Protein AF-0000000085030272 (afdb_homodimer)

Organism: Methanopyrus kandleri (strain AV19 / DSM 6324 / JCM 9639 / NBRC 100938) (NCBI:txid190192)

pLDDT: mean 96.3, std 3.75, range [67.38, 98.94]

InterPro domains:
  IPR009183 MTH_862/MJ1183 [PF09897] (4-148)
  IPR009183 MTH_862/MJ1183 [PIRSF004962] (2-151)

Nearest PDB structures (foldseek):
  2r47-assembly3_E  TM=9.197E-01  e=7.416E-16  Methanothermobacter thermautotrophicus str. Delta H
  2r47-assembly3_D  TM=9.163E-01  e=6.127E-16  Methanothermobacter thermautotrophicus str. Delta H
  6zj2-assembly3_N  TM=5.761E-01  e=1.122E+00  Salmonella enterica subsp. enterica serovar Typhimurium str. LT2
  6eo3-assembly1_B  TM=5.309E-01  e=1.542E+00  Salmonella enterica subsp. enterica serovar Typhimurium
  2h6r-assembly1_B  TM=3.131E-01  e=5.934E-01  Methanocaldococcus jannaschii DSM 2661

Secondary structure (DSSP, 8-state):
--EESHHHHHHHHHHHHHHHHTTEEEEEEEE-TTTTHHHHHHHHHTTTTSEEEEEEEETT-S-EEEEEEETTEEEEEEEEE--S--SEEEEEGGGGSTT----HHHHHHHHHHTT---EEEEEETTHHHHTTHHHHS-EEEEEEEEEEEEE-/--EESHHHHHHHHHHHHHHHHTTEEEEEEEE-TTTTHHHHHHHHHTTTTSEEEEEEEETT-S-EEEEEEETTEEEEEEEEE--S--SEEEEEGGGGSTT----HHHHHHHHHHTT---EEEEEETTHHHHTTHHHHS-EEEEEEEEEEEEE-

Sequence (304 aa):
MPEKGLKPFLTGFRETVLDLTDGEGVLVYSGCAGTCTPFAELLAFTLRGTDLEQYYSIDLRREYLRMELRDHGYTVTDEREELESADVVVLLGGLAMPISDATPDDAREFLEELGNPPLVGVCFMNMFERAGWTDELDFHTIIDGYLEVTVKMPEKGLKPFLTGFRETVLDLTDGEGVLVYSGCAGTCTPFAELLAFTLRGTDLEQYYSIDLRREYLRMELRDHGYTVTDEREELESADVVVLLGGLAMPISDATPDDAREFLEELGNPPLVGVCFMNMFERAGWTDELDFHTIIDGYLEVTVK

Solvent-accessible surface area (backbone atoms only — not comparable to full-atom values): 15473 Å² total; per-residue (Å²): 127,72,39,68,39,67,60,53,48,48,50,53,49,38,51,53,51,36,74,71,42,74,40,42,52,36,38,37,35,28,19,30,55,36,72,30,40,27,52,50,25,39,56,54,41,61,50,61,93,48,64,53,44,45,30,40,16,57,70,65,42,96,50,30,20,38,45,43,82,51,90,50,22,39,38,78,45,90,49,71,48,88,74,71,55,37,58,32,37,35,42,33,35,51,34,54,35,84,90,33,89,57,46,63,67,56,50,51,53,47,35,51,58,25,65,57,39,56,29,32,37,40,30,52,69,52,31,44,58,76,59,47,37,60,81,73,43,79,61,71,34,36,40,29,32,39,41,36,24,44,80,80,128,73,38,69,40,67,62,53,49,49,50,52,50,39,52,53,51,37,73,72,41,75,41,43,53,34,37,39,35,27,19,30,54,34,73,31,40,26,52,50,24,39,55,52,41,60,49,62,93,46,65,53,44,45,29,40,17,56,69,65,42,96,49,31,19,39,46,45,82,51,89,51,22,38,39,78,45,90,50,74,48,88,73,71,56,38,58,31,37,34,41,33,34,51,35,54,36,87,89,34,89,58,45,62,65,58,49,51,52,46,35,54,60,26,64,58,40,57,29,33,36,41,30,51,68,52,31,44,60,77,59,46,39,59,81,72,43,80,62,70,33,36,42,29,32,39,41,36,22,42,80,81

Foldseek 3Di:
DDDDDCVCLQVVLQVVVCVQAVQEWEEEEEAAPDPCQVVLQVNVQSSPPGHYWYWYDHLLDQWTFGWDQDPVTIHGDPDTDGAQATQEYEYELNCLDPVHPHDLVSVVVSCVSRPNHAYEYEYEPCRCVVSPSVVRDPHPYYRYHYDDDDDD/DDDDDCVCLQVVLQVVVCVQAVQEWEEEEEAAPDPCQVVLQVNVQSSPPGHYWYWYDHLLDQWTFGWDQDPVTIHGDPDTDGAQATQEYEYELNCLDPVHPHDLVSVVVSCVSRPNHAYEYEYEPCRCVVSPSVVRDPHPYYRYHYDDDDDD

Radius of gyration: 18.79 Å; Cα contacts (8 Å, |Δi|>4): 702; chains: 2; bounding box: 35×52×45 Å

Structure (mmCIF, N/CA/C/O backbone):
data_AF-0000000085030272-model_v1
#
loop_
_entity.id
_entity.type
_entity.pdbx_description
1 polymer 'Uncharacterized protein conserved in archaea'
#
loop_
_atom_site.group_PDB
_atom_site.id
_atom_site.type_symbol
_atom_site.label_atom_id
_atom_site.label_alt_id
_atom_site.label_comp_id
_atom_site.label_asym_id
_atom_site.label_entity_id
_atom_site.label_seq_id
_atom_site.pdbx_PDB_ins_code
_atom_site.Cartn_x
_atom_site.Cartn_y
_atom_site.Cartn_z
_atom_site.occupancy
_atom_site.B_iso_or_equiv
_atom_site.auth_seq_id
_atom_site.auth_comp_id
_atom_site.auth_asym_id
_atom_site.auth_atom_id
_atom_site.pdbx_PDB_model_num
ATOM 1 N N . MET A 1 1 ? -12.711 -2.891 -21.109 1 67.38 1 MET A N 1
ATOM 2 C CA . MET A 1 1 ? -12.391 -1.467 -21.062 1 67.38 1 MET A CA 1
ATOM 3 C C . MET A 1 1 ? -11.734 -1.103 -19.734 1 67.38 1 MET A C 1
ATOM 5 O O . MET A 1 1 ? -12.039 -1.703 -18.703 1 67.38 1 MET A O 1
ATOM 9 N N . PRO A 1 2 ? -10.688 -0.308 -19.797 1 79.88 2 PRO A N 1
ATOM 10 C CA . PRO A 1 2 ? -10.062 0.077 -18.516 1 79.88 2 PRO A CA 1
ATOM 11 C C . PRO A 1 2 ? -11.031 0.801 -17.594 1 79.88 2 PRO A C 1
ATOM 13 O O . PRO A 1 2 ? -11.875 1.574 -18.047 1 79.88 2 PRO A O 1
ATOM 16 N N . GLU A 1 3 ? -11.039 0.342 -16.375 1 89.94 3 GLU A N 1
ATOM 17 C CA . GLU A 1 3 ? -11.789 1.035 -15.328 1 89.94 3 GLU A CA 1
ATOM 18 C C . GLU A 1 3 ? -10.891 2.01 -14.562 1 89.94 3 GLU A C 1
ATOM 20 O O . GLU A 1 3 ? -9.664 1.952 -14.672 1 89.94 3 GLU A O 1
ATOM 25 N N . LYS A 1 4 ? -11.633 2.855 -13.883 1 93.88 4 LYS A N 1
ATOM 26 C CA . LYS A 1 4 ? -10.844 3.918 -13.258 1 93.88 4 LYS A CA 1
ATOM 27 C C . LYS A 1 4 ? -10.906 3.822 -11.734 1 93.88 4 LYS A C 1
ATOM 29 O O . LYS A 1 4 ? -11.961 3.525 -11.172 1 93.88 4 LYS A O 1
ATOM 34 N N . GLY A 1 5 ? -9.68 4.102 -11.141 1 93.81 5 GLY A N 1
ATOM 35 C CA . GLY A 1 5 ? -9.641 4.215 -9.695 1 93.81 5 GLY A CA 1
ATOM 36 C C . GLY A 1 5 ? -9.164 2.945 -9.008 1 93.81 5 GLY A C 1
ATOM 37 O O . GLY A 1 5 ? -8.914 1.936 -9.672 1 93.81 5 GLY A O 1
ATOM 38 N N . LEU A 1 6 ? -9.031 3.023 -7.723 1 93.56 6 LEU A N 1
ATOM 39 C CA . LEU A 1 6 ? -8.492 1.932 -6.918 1 93.56 6 LEU A CA 1
ATOM 40 C C . LEU A 1 6 ? -9.516 0.809 -6.77 1 93.56 6 LEU A C 1
ATOM 42 O O . LEU A 1 6 ? -9.148 -0.362 -6.66 1 93.56 6 LEU A O 1
ATOM 46 N N . LYS A 1 7 ? -10.812 1.133 -6.824 1 92.94 7 LYS A N 1
ATOM 47 C CA . LYS A 1 7 ? -11.867 0.163 -6.551 1 92.94 7 LYS A CA 1
ATOM 48 C C . LYS A 1 7 ? -11.844 -0.981 -7.559 1 92.94 7 LYS A C 1
ATOM 50 O O . LYS A 1 7 ? -11.828 -2.154 -7.176 1 92.94 7 LYS A O 1
ATOM 55 N N . PRO A 1 8 ? -11.797 -0.67 -8.836 1 94.88 8 PRO A N 1
ATOM 56 C CA . PRO A 1 8 ? -11.742 -1.78 -9.789 1 94.88 8 PRO A CA 1
ATOM 57 C C . PRO A 1 8 ? -10.477 -2.627 -9.633 1 94.88 8 PRO A C 1
ATOM 59 O O . PRO A 1 8 ? -10.5 -3.83 -9.906 1 94.88 8 PRO A O 1
ATOM 62 N N . PHE A 1 9 ? -9.398 -1.977 -9.211 1 94.69 9 PHE A N 1
ATOM 63 C CA . PHE A 1 9 ? -8.156 -2.689 -8.938 1 94.69 9 PHE A CA 1
ATOM 64 C C . PHE A 1 9 ? -8.367 -3.736 -7.852 1 94.69 9 PHE A C 1
ATOM 66 O O . PHE A 1 9 ? -8.047 -4.91 -8.039 1 94.69 9 PHE A O 1
ATOM 73 N N . LEU A 1 10 ? -8.984 -3.404 -6.789 1 97 10 LEU A N 1
ATOM 74 C CA . LEU A 1 10 ? -9.188 -4.25 -5.617 1 97 10 LEU A CA 1
ATOM 75 C C . LEU A 1 10 ? -10.273 -5.289 -5.883 1 97 10 LEU A C 1
ATOM 77 O O . LEU A 1 10 ? -10.117 -6.461 -5.535 1 97 10 LEU A O 1
ATOM 81 N N . THR A 1 11 ? -11.352 -4.836 -6.559 1 96.56 11 THR A N 1
ATOM 82 C CA . THR A 1 11 ? -12.453 -5.746 -6.852 1 96.56 11 THR A CA 1
ATOM 83 C C . THR A 1 11 ? -12.016 -6.809 -7.859 1 96.56 11 THR A C 1
ATOM 85 O O . THR A 1 11 ? -12.398 -7.977 -7.734 1 96.56 11 THR A O 1
ATOM 88 N N . GLY A 1 12 ? -11.266 -6.355 -8.844 1 96.81 12 GLY A N 1
ATOM 89 C CA . GLY A 1 12 ? -10.742 -7.32 -9.805 1 96.81 12 GLY A CA 1
ATOM 90 C C . GLY A 1 12 ? -9.898 -8.398 -9.164 1 96.81 12 GLY A C 1
ATOM 91 O O . GLY A 1 12 ? -10.039 -9.586 -9.484 1 96.81 12 GLY A O 1
ATOM 92 N N . PHE A 1 13 ? -9.086 -8.039 -8.195 1 98.44 13 PHE A N 1
ATOM 93 C CA . PHE A 1 13 ? -8.242 -9 -7.488 1 98.44 13 PHE A CA 1
ATOM 94 C C . PHE A 1 13 ? -9.094 -9.961 -6.664 1 98.44 13 PHE A C 1
ATOM 96 O O . PHE A 1 13 ? -8.922 -11.18 -6.746 1 98.44 13 PHE A O 1
ATOM 103 N N . ARG A 1 14 ? -9.977 -9.383 -5.91 1 98.38 14 ARG A N 1
ATOM 104 C CA . ARG A 1 14 ? -10.82 -10.203 -5.039 1 98.38 14 ARG A CA 1
ATOM 105 C C . ARG A 1 14 ? -11.602 -11.227 -5.844 1 98.38 14 ARG A C 1
ATOM 107 O O . ARG A 1 14 ? -11.633 -12.406 -5.488 1 98.38 14 ARG A O 1
ATOM 114 N N . GLU A 1 15 ? -12.211 -10.805 -6.93 1 97.88 15 GLU A N 1
ATOM 115 C CA . GLU A 1 15 ? -13 -11.695 -7.77 1 97.88 15 GLU A CA 1
ATOM 116 C C . GLU A 1 15 ? -12.141 -12.805 -8.359 1 97.88 15 GLU A C 1
ATOM 118 O O . GLU A 1 15 ? -12.555 -13.969 -8.383 1 97.88 15 GLU A O 1
ATOM 123 N N . THR A 1 16 ? -10.977 -12.438 -8.789 1 98.38 16 THR A N 1
ATOM 124 C CA . THR A 1 16 ? -10.055 -13.414 -9.359 1 98.38 16 THR A CA 1
ATOM 125 C C . THR A 1 16 ? -9.719 -14.5 -8.344 1 98.38 16 THR A C 1
ATOM 127 O O . THR A 1 16 ? -9.805 -15.695 -8.648 1 98.38 16 THR A O 1
ATOM 130 N N . VAL A 1 17 ? -9.359 -14.117 -7.109 1 98.62 17 VAL A N 1
ATOM 131 C CA . VAL A 1 17 ? -8.93 -15.062 -6.082 1 98.62 17 VAL A CA 1
ATOM 132 C C . VAL A 1 17 ? -10.117 -15.922 -5.648 1 98.62 17 VAL A C 1
ATOM 134 O O . VAL A 1 17 ? -9.977 -17.141 -5.461 1 98.62 17 VAL A O 1
ATOM 137 N N . LEU A 1 18 ? -11.281 -15.32 -5.535 1 98.5 18 LEU A N 1
ATOM 138 C CA . LEU A 1 18 ? -12.461 -16.062 -5.109 1 98.5 18 LEU A CA 1
ATOM 139 C C . LEU A 1 18 ? -12.867 -17.078 -6.172 1 98.5 18 LEU A C 1
ATOM 141 O O . LEU A 1 18 ? -13.336 -18.172 -5.848 1 98.5 18 LEU A O 1
ATOM 145 N N . ASP A 1 19 ? -12.711 -16.703 -7.426 1 98.12 19 ASP A N 1
ATOM 146 C CA . ASP A 1 19 ? -13 -17.625 -8.516 1 98.12 19 ASP A CA 1
ATOM 147 C C . ASP A 1 19 ? -12.062 -18.828 -8.469 1 98.12 19 ASP A C 1
ATOM 149 O O . ASP A 1 19 ? -12.461 -19.953 -8.828 1 98.12 19 ASP A O 1
ATOM 153 N N . LEU A 1 20 ? -10.867 -18.578 -7.973 1 98.38 20 LEU A N 1
ATOM 154 C CA . LEU A 1 20 ? -9.844 -19.609 -7.992 1 98.38 20 LEU A CA 1
ATOM 155 C C . LEU A 1 20 ? -9.938 -20.5 -6.75 1 98.38 20 LEU A C 1
ATOM 157 O O . LEU A 1 20 ? -9.508 -21.656 -6.77 1 98.38 20 LEU A O 1
ATOM 161 N N . THR A 1 21 ? -10.539 -19.984 -5.594 1 98.19 21 THR A N 1
ATOM 162 C CA . THR A 1 21 ? -10.344 -20.703 -4.332 1 98.19 21 THR A CA 1
ATOM 163 C C . THR A 1 21 ? -11.688 -20.938 -3.637 1 98.19 21 THR A C 1
ATOM 165 O O . THR A 1 21 ? -11.766 -21.703 -2.674 1 98.19 21 THR A O 1
ATOM 168 N N . ASP A 1 22 ? -12.758 -20.281 -4.07 1 97.12 22 ASP A N 1
ATOM 169 C CA . ASP A 1 22 ? -14.047 -20.281 -3.398 1 97.12 22 ASP A CA 1
ATOM 170 C C . ASP A 1 22 ? -13.922 -19.766 -1.966 1 97.12 22 ASP A C 1
ATOM 172 O O . ASP A 1 22 ? -14.617 -20.25 -1.065 1 97.12 22 ASP A O 1
ATOM 176 N N . GLY A 1 23 ? -12.898 -18.969 -1.675 1 97.62 23 GLY A N 1
ATOM 177 C CA . GLY A 1 23 ? -12.766 -18.266 -0.41 1 97.62 23 GLY A CA 1
ATOM 178 C C . GLY A 1 23 ? -12.062 -19.078 0.659 1 97.62 23 GLY A C 1
ATOM 179 O O . GLY A 1 23 ? -12.117 -18.734 1.842 1 97.62 23 GLY A O 1
ATOM 180 N N . GLU A 1 24 ? -11.453 -20.172 0.263 1 98.25 24 GLU A N 1
ATOM 181 C CA . GLU A 1 24 ? -10.688 -21 1.197 1 98.25 24 GLU A CA 1
ATOM 182 C C . GLU A 1 24 ? -9.352 -21.438 0.596 1 98.25 24 GLU A C 1
ATOM 184 O O . GLU A 1 24 ? -9.172 -21.391 -0.623 1 98.25 24 GLU A O 1
ATOM 189 N N . GLY A 1 25 ? -8.422 -21.828 1.504 1 98.19 25 GLY A N 1
ATOM 190 C CA . GLY A 1 25 ? -7.133 -22.312 1.042 1 98.19 25 GLY A CA 1
ATOM 191 C C . GLY A 1 25 ? -5.984 -21.391 1.402 1 98.19 25 GLY A C 1
ATOM 192 O O . GLY A 1 25 ? -6.086 -20.609 2.346 1 98.19 25 GLY A O 1
ATOM 193 N N . VAL A 1 26 ? -4.789 -21.578 0.711 1 98.62 26 VAL A N 1
ATOM 194 C CA . VAL A 1 26 ? -3.543 -20.891 1.023 1 98.62 26 VAL A CA 1
ATOM 195 C C . VAL A 1 26 ? -3.156 -19.969 -0.134 1 98.62 26 VAL A C 1
ATOM 197 O O . VAL A 1 26 ? -3.018 -20.422 -1.272 1 98.62 26 VAL A O 1
ATOM 200 N N . LEU A 1 27 ? -3.061 -18.734 0.204 1 98.81 27 LEU A N 1
ATOM 201 C CA . LEU A 1 27 ? -2.602 -17.719 -0.746 1 98.81 27 LEU A CA 1
ATOM 202 C C . LEU A 1 27 ? -1.212 -17.219 -0.371 1 98.81 27 LEU A C 1
ATOM 204 O O . LEU A 1 27 ? -0.968 -16.859 0.785 1 98.81 27 LEU A O 1
ATOM 208 N N . VAL A 1 28 ? -0.286 -17.219 -1.354 1 98.88 28 VAL A N 1
ATOM 209 C CA . VAL A 1 28 ? 1.06 -16.703 -1.12 1 98.88 28 VAL A CA 1
ATOM 210 C C . VAL A 1 28 ? 1.339 -15.539 -2.066 1 98.88 28 VAL A C 1
ATOM 212 O O . VAL A 1 28 ? 1.23 -15.68 -3.287 1 98.88 28 VAL A O 1
ATOM 215 N N . TYR A 1 29 ? 1.621 -14.43 -1.498 1 98.88 29 TYR A N 1
ATOM 216 C CA . TYR A 1 29 ? 2.143 -13.289 -2.244 1 98.88 29 TYR A CA 1
ATOM 217 C C . TYR A 1 29 ? 3.666 -13.305 -2.266 1 98.88 29 TYR A C 1
ATOM 219 O O . TYR A 1 29 ? 4.305 -13.625 -1.264 1 98.88 29 TYR A O 1
ATOM 227 N N . SER A 1 30 ? 4.211 -12.898 -3.371 1 98.56 30 SER A N 1
ATOM 228 C CA . SER A 1 30 ? 5.648 -12.641 -3.359 1 98.56 30 SER A CA 1
ATOM 229 C C . SER A 1 30 ? 5.98 -11.336 -4.07 1 98.56 30 SER A C 1
ATOM 231 O O . SER A 1 30 ? 5.41 -11.031 -5.121 1 98.56 30 SER A O 1
ATOM 233 N N . GLY A 1 31 ? 6.77 -10.57 -3.529 1 97.81 31 GLY A N 1
ATOM 234 C CA . GLY A 1 31 ? 7.254 -9.289 -4.016 1 97.81 31 GLY A CA 1
ATOM 235 C C . GLY A 1 31 ? 8.516 -8.82 -3.312 1 97.81 31 GLY A C 1
ATOM 236 O O . GLY A 1 31 ? 9.062 -9.531 -2.469 1 97.81 31 GLY A O 1
ATOM 237 N N . CYS A 1 32 ? 8.984 -7.707 -3.711 1 95.69 32 CYS A N 1
ATOM 238 C CA . CYS A 1 32 ? 10.18 -7.148 -3.094 1 95.69 32 CYS A CA 1
ATOM 239 C C . CYS A 1 32 ? 9.859 -6.512 -1.748 1 95.69 32 CYS A C 1
ATOM 241 O O . CYS A 1 32 ? 8.734 -6.051 -1.528 1 95.69 32 CYS A O 1
ATOM 243 N N . ALA A 1 33 ? 10.844 -6.484 -0.896 1 93.12 33 ALA A N 1
ATOM 244 C CA . ALA A 1 33 ? 10.688 -5.75 0.357 1 93.12 33 ALA A CA 1
ATOM 245 C C . ALA A 1 33 ? 10.516 -4.254 0.098 1 93.12 33 ALA A C 1
ATOM 247 O O . ALA A 1 33 ? 11.039 -3.725 -0.884 1 93.12 33 ALA A O 1
ATOM 248 N N . GLY A 1 34 ? 9.82 -3.59 0.956 1 93.25 34 GLY A N 1
ATOM 249 C CA . GLY A 1 34 ? 9.688 -2.143 0.88 1 93.25 34 GLY A CA 1
ATOM 250 C C . GLY A 1 34 ? 8.477 -1.693 0.094 1 93.25 34 GLY A C 1
ATOM 251 O O . GLY A 1 34 ? 7.418 -1.427 0.673 1 93.25 34 GLY A O 1
ATOM 252 N N . THR A 1 35 ? 8.539 -1.823 -1.254 1 94.5 35 THR A N 1
ATOM 253 C CA . THR A 1 35 ? 7.508 -1.181 -2.062 1 94.5 35 THR A CA 1
ATOM 254 C C . THR A 1 35 ? 6.402 -2.172 -2.418 1 94.5 35 THR A C 1
ATOM 256 O O . THR A 1 35 ? 5.266 -1.775 -2.672 1 94.5 35 THR A O 1
ATOM 259 N N . CYS A 1 36 ? 6.691 -3.426 -2.344 1 97.69 36 CYS A N 1
ATOM 260 C CA . CYS A 1 36 ? 5.668 -4.406 -2.695 1 97.69 36 CYS A CA 1
ATOM 261 C C . CYS A 1 36 ? 4.883 -4.84 -1.465 1 97.69 36 CYS A C 1
ATOM 263 O O . CYS A 1 36 ? 3.721 -5.238 -1.572 1 97.69 36 CYS A O 1
ATOM 265 N N . THR A 1 37 ? 5.453 -4.777 -0.279 1 97.75 37 THR A N 1
ATOM 266 C CA . THR A 1 37 ? 4.816 -5.262 0.939 1 97.75 37 THR A CA 1
ATOM 267 C C . THR A 1 37 ? 3.482 -4.559 1.17 1 97.75 37 THR A C 1
ATOM 269 O O . THR A 1 37 ? 2.465 -5.211 1.409 1 97.75 37 THR A O 1
ATOM 272 N N . PRO A 1 38 ? 3.479 -3.252 1.032 1 97.94 3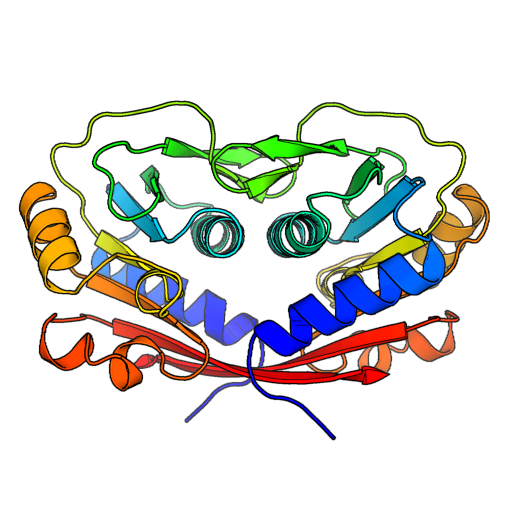8 PRO A N 1
ATOM 273 C CA . PRO A 1 38 ? 2.199 -2.564 1.223 1 97.94 38 PRO A CA 1
ATOM 274 C C . PRO A 1 38 ? 1.127 -3.027 0.24 1 97.94 38 PRO A C 1
ATOM 276 O O . PRO A 1 38 ? -0.051 -3.109 0.598 1 97.94 38 PRO A O 1
ATOM 279 N N . PHE A 1 39 ? 1.506 -3.344 -0.927 1 98.38 39 PHE A N 1
ATOM 280 C CA . PHE A 1 39 ? 0.518 -3.785 -1.905 1 98.38 39 PHE A CA 1
ATOM 281 C C . PHE A 1 39 ? 0.008 -5.18 -1.568 1 98.38 39 PHE A C 1
ATOM 283 O O . PHE A 1 39 ? -1.166 -5.488 -1.786 1 98.38 39 PHE A O 1
ATOM 290 N N . ALA A 1 40 ? 0.908 -6.016 -1.086 1 98.56 40 ALA A N 1
ATOM 291 C CA . ALA A 1 40 ? 0.444 -7.316 -0.612 1 98.56 40 ALA A CA 1
ATOM 292 C C . ALA A 1 40 ? -0.594 -7.16 0.495 1 98.56 40 ALA A C 1
ATOM 294 O O . ALA A 1 40 ? -1.627 -7.832 0.488 1 98.56 40 ALA A O 1
ATOM 295 N N . GLU A 1 41 ? -0.333 -6.277 1.394 1 98.44 41 GLU A N 1
ATOM 296 C CA . GLU A 1 41 ? -1.245 -6.039 2.508 1 98.44 41 GLU A CA 1
ATOM 297 C C . GLU A 1 41 ? -2.576 -5.473 2.021 1 98.44 41 GLU A C 1
ATOM 299 O O . GLU A 1 41 ? -3.637 -5.848 2.523 1 98.44 41 GLU A O 1
ATOM 304 N N . LEU A 1 42 ? -2.492 -4.562 1.095 1 98.25 42 LEU A N 1
ATOM 305 C CA . LEU A 1 42 ? -3.697 -3.984 0.51 1 98.25 42 LEU A CA 1
ATOM 306 C C . LEU A 1 42 ? -4.562 -5.062 -0.13 1 98.25 42 LEU A C 1
ATOM 308 O O . LEU A 1 42 ? -5.773 -5.113 0.102 1 98.25 42 LEU A O 1
ATOM 312 N N . LEU A 1 43 ? -3.938 -5.906 -0.908 1 98.62 43 LEU A N 1
ATOM 313 C CA . LEU A 1 43 ? -4.648 -6.984 -1.586 1 98.62 43 LEU A CA 1
ATOM 314 C C . LEU A 1 43 ? -5.211 -7.984 -0.579 1 98.62 43 LEU A C 1
ATOM 316 O O . LEU A 1 43 ? -6.352 -8.438 -0.714 1 98.62 43 LEU A O 1
ATOM 320 N N . ALA A 1 44 ? -4.418 -8.312 0.416 1 98.5 44 ALA A N 1
ATOM 321 C CA . ALA A 1 44 ? -4.875 -9.227 1.458 1 98.5 44 ALA A CA 1
ATOM 322 C C . ALA A 1 44 ? -6.141 -8.703 2.133 1 98.5 44 ALA A C 1
ATOM 324 O O . ALA A 1 44 ? -7.055 -9.469 2.432 1 98.5 44 ALA A O 1
ATOM 325 N N . PHE A 1 45 ? -6.164 -7.461 2.34 1 97.94 45 PHE A N 1
ATOM 326 C CA . PHE A 1 45 ? -7.293 -6.84 3.025 1 97.94 45 PHE A CA 1
ATOM 327 C C . PHE A 1 45 ? -8.578 -7.039 2.236 1 97.94 45 PHE A C 1
ATOM 329 O O . PHE A 1 45 ? -9.656 -7.168 2.82 1 97.94 45 PHE A O 1
ATOM 336 N N . THR A 1 46 ? -8.516 -7.016 0.932 1 97.5 46 THR A N 1
ATOM 337 C CA . THR A 1 46 ? -9.703 -7.168 0.105 1 97.5 46 THR A CA 1
ATOM 338 C C . THR A 1 46 ? -10.352 -8.531 0.33 1 97.5 46 THR A C 1
ATOM 340 O O . THR A 1 46 ? -11.508 -8.75 -0.036 1 97.5 46 THR A O 1
ATOM 343 N N . LEU A 1 47 ? -9.602 -9.469 0.904 1 98.12 47 LEU A N 1
ATOM 344 C CA . LEU A 1 47 ? -10.078 -10.836 1.059 1 98.12 47 LEU A CA 1
ATOM 345 C C . LEU A 1 47 ? -10.539 -11.094 2.488 1 98.12 47 LEU A C 1
ATOM 347 O O . LEU A 1 47 ? -10.797 -12.242 2.865 1 98.12 47 LEU A O 1
ATOM 351 N N . ARG A 1 48 ? -10.578 -10.016 3.217 1 96 48 ARG A N 1
ATOM 352 C CA . ARG A 1 48 ? -11.117 -10.164 4.562 1 96 48 ARG A CA 1
ATOM 353 C C . ARG A 1 48 ? -12.516 -10.773 4.52 1 96 48 ARG A C 1
ATOM 355 O O . ARG A 1 48 ? -13.273 -10.539 3.576 1 96 48 ARG A O 1
ATOM 362 N N . GLY A 1 49 ? -12.836 -11.531 5.547 1 95.31 49 GLY A N 1
ATOM 363 C CA . GLY A 1 49 ? -14.141 -12.172 5.586 1 95.31 49 GLY A CA 1
ATOM 364 C C . GLY A 1 49 ? -14.148 -13.547 4.941 1 95.31 49 GLY A C 1
ATOM 365 O O . GLY A 1 49 ? -15.172 -14.227 4.938 1 95.31 49 GLY A O 1
ATOM 366 N N . THR A 1 50 ? -13.07 -13.961 4.32 1 97.81 50 THR A N 1
ATOM 367 C CA . THR A 1 50 ? -12.922 -15.32 3.799 1 97.81 50 THR A CA 1
ATOM 368 C C . THR A 1 50 ? -12.102 -16.172 4.754 1 97.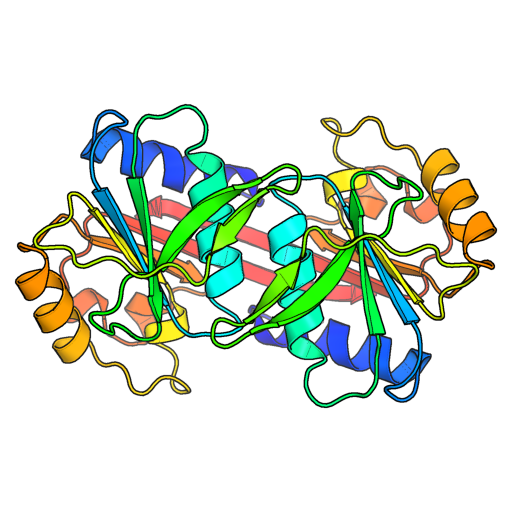81 50 THR A C 1
ATOM 370 O O . THR A 1 50 ? -11.586 -15.68 5.762 1 97.81 50 THR A O 1
ATOM 373 N N . ASP A 1 51 ? -11.945 -17.469 4.418 1 97.81 51 ASP A N 1
ATOM 374 C CA . ASP A 1 51 ? -11.18 -18.391 5.246 1 97.81 51 ASP A CA 1
ATOM 375 C C . ASP A 1 51 ? -9.789 -18.625 4.66 1 97.81 51 ASP A C 1
ATOM 377 O O . ASP A 1 51 ? -9.141 -19.625 4.973 1 97.81 51 ASP A O 1
ATOM 381 N N . LEU A 1 52 ? -9.367 -17.734 3.836 1 98.19 52 LEU A N 1
ATOM 382 C CA . LEU A 1 52 ? -8.062 -17.891 3.203 1 98.19 52 LEU A CA 1
ATOM 383 C C . LEU A 1 52 ? -6.938 -17.609 4.203 1 98.19 52 LEU A C 1
ATOM 385 O O . LEU A 1 52 ? -7 -16.641 4.961 1 98.19 52 LEU A O 1
ATOM 389 N N . GLU A 1 53 ? -5.988 -18.484 4.227 1 98.19 53 GLU A N 1
ATOM 390 C CA . GLU A 1 53 ? -4.715 -18.188 4.875 1 98.19 53 GLU A CA 1
ATOM 391 C C . GLU A 1 53 ? -3.773 -17.453 3.932 1 98.19 53 GLU A C 1
ATOM 393 O O . GLU A 1 53 ? -3.545 -17.891 2.801 1 98.19 53 GLU A O 1
ATOM 398 N N . GLN A 1 54 ? -3.199 -16.375 4.422 1 98.5 54 GLN A N 1
ATOM 399 C CA . GLN A 1 54 ? -2.42 -15.523 3.529 1 98.5 54 GLN A CA 1
ATOM 400 C C . GLN A 1 54 ? -1.001 -15.336 4.055 1 98.5 54 GLN A C 1
ATOM 402 O O . GLN A 1 54 ? -0.798 -15.125 5.25 1 98.5 54 GLN A O 1
ATOM 407 N N . TYR A 1 55 ? -0.045 -15.445 3.121 1 98.69 55 TYR A N 1
ATOM 408 C CA . TYR A 1 55 ? 1.37 -15.359 3.461 1 98.69 55 TYR A CA 1
ATOM 409 C C . TYR A 1 55 ? 2.115 -14.469 2.475 1 98.69 55 TYR A C 1
ATOM 411 O O . TYR A 1 55 ? 1.682 -14.297 1.332 1 98.69 55 TYR A O 1
ATOM 419 N N . TYR A 1 56 ? 3.193 -13.906 2.938 1 98.56 56 TYR A N 1
ATOM 420 C CA . TYR A 1 56 ? 4.055 -13.086 2.094 1 98.56 56 TYR A CA 1
ATOM 421 C C . TYR A 1 56 ? 5.465 -13.648 2.033 1 98.56 56 TYR A C 1
ATOM 423 O O . TYR A 1 56 ? 6.023 -14.062 3.057 1 98.56 56 TYR A O 1
ATOM 431 N N . SER A 1 57 ? 6 -13.758 0.853 1 97.94 57 SER A N 1
ATOM 432 C CA . SER A 1 57 ? 7.387 -14.133 0.603 1 97.94 57 SER A CA 1
ATOM 433 C C . SER A 1 57 ? 8.172 -12.984 -0.016 1 97.94 57 SER A C 1
ATOM 435 O O . SER A 1 57 ? 7.746 -12.406 -1.021 1 97.94 57 SER A O 1
ATOM 437 N N . ILE A 1 58 ? 9.375 -12.664 0.613 1 96.5 58 ILE A N 1
ATOM 438 C CA . ILE A 1 58 ? 10.211 -11.594 0.085 1 96.5 58 ILE A CA 1
ATOM 439 C C . ILE A 1 58 ? 11.133 -12.141 -1.002 1 96.5 58 ILE A C 1
ATOM 441 O O . ILE A 1 58 ? 11.906 -13.07 -0.759 1 96.5 58 ILE A O 1
ATOM 445 N N . ASP A 1 59 ? 11.008 -11.656 -2.232 1 95.88 59 ASP A N 1
ATOM 446 C CA . ASP A 1 59 ? 11.922 -11.938 -3.334 1 95.88 59 ASP A CA 1
ATOM 447 C C . ASP A 1 59 ? 11.922 -13.422 -3.68 1 95.88 59 ASP A C 1
ATOM 449 O O . ASP A 1 59 ? 12.984 -14.023 -3.867 1 95.88 59 ASP A O 1
ATOM 453 N N . LEU A 1 60 ? 10.836 -14.055 -3.555 1 97.06 60 LEU A N 1
ATOM 454 C CA . LEU A 1 60 ? 10.633 -15.445 -3.943 1 97.06 60 LEU A CA 1
ATOM 455 C C . LEU A 1 60 ? 11.383 -16.391 -3.012 1 97.06 60 LEU A C 1
ATOM 457 O O . LEU A 1 60 ? 11.719 -17.516 -3.393 1 97.06 60 LEU A O 1
ATOM 461 N N . ARG A 1 61 ? 11.703 -15.922 -1.809 1 94.44 61 ARG A N 1
ATOM 462 C CA . ARG A 1 61 ? 12.328 -16.797 -0.819 1 94.44 61 ARG A CA 1
ATOM 463 C C . ARG A 1 61 ? 11.328 -17.812 -0.279 1 94.44 61 ARG A C 1
ATOM 465 O O . ARG A 1 61 ? 10.133 -17.547 -0.205 1 94.44 61 ARG A O 1
ATOM 472 N N . ARG A 1 62 ? 11.852 -18.891 0.114 1 93.44 62 ARG A N 1
ATOM 473 C CA . ARG A 1 62 ? 11.031 -19.969 0.644 1 93.44 62 ARG A CA 1
ATOM 474 C C . ARG A 1 62 ? 10.773 -19.781 2.135 1 93.44 62 ARG A C 1
ATOM 476 O O . ARG A 1 62 ? 10.938 -20.719 2.922 1 93.44 62 ARG A O 1
ATOM 483 N N . GLU A 1 63 ? 10.695 -18.656 2.562 1 94.75 63 GLU A N 1
ATOM 484 C CA . GLU A 1 63 ? 10.266 -18.203 3.877 1 94.75 63 GLU A CA 1
ATOM 485 C C . GLU A 1 63 ? 8.969 -17.406 3.783 1 94.75 63 GLU A C 1
ATOM 487 O O . GLU A 1 63 ? 8.906 -16.391 3.094 1 94.75 63 GLU A O 1
ATOM 492 N N . TYR A 1 64 ? 7.969 -17.969 4.461 1 97.88 64 TYR A N 1
ATOM 493 C CA . TYR A 1 64 ? 6.629 -17.422 4.301 1 97.88 64 TYR A CA 1
ATOM 494 C C . TYR A 1 64 ? 6.176 -16.719 5.578 1 97.88 6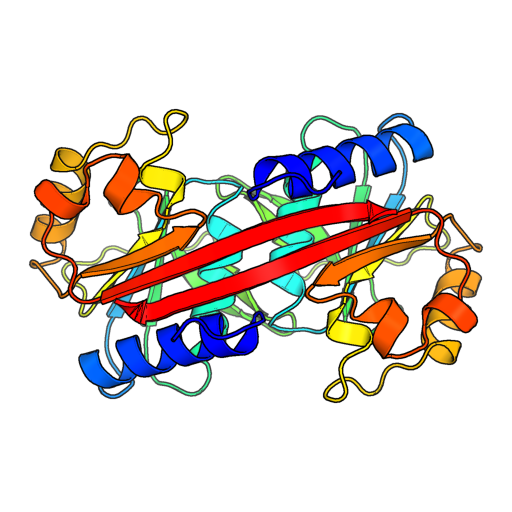4 TYR A C 1
ATOM 496 O O . TYR A 1 64 ? 5.977 -17.375 6.609 1 97.88 64 TYR A O 1
ATOM 504 N N . LEU A 1 65 ? 6.027 -15.43 5.488 1 97.62 65 LEU A N 1
ATOM 505 C CA . LEU A 1 65 ? 5.594 -14.617 6.617 1 97.62 65 LEU A CA 1
ATOM 506 C C . LEU A 1 65 ? 4.074 -14.578 6.707 1 97.62 65 LEU A C 1
ATOM 508 O O . LEU A 1 65 ? 3.398 -14.266 5.723 1 97.62 65 LEU A O 1
ATOM 512 N N . ARG A 1 66 ? 3.564 -14.938 7.824 1 97.69 66 ARG A N 1
ATOM 513 C CA . ARG A 1 66 ? 2.119 -14.945 8.016 1 97.69 66 ARG A CA 1
ATOM 514 C C . ARG A 1 66 ? 1.55 -13.531 7.961 1 97.69 66 ARG A C 1
ATOM 516 O O . ARG A 1 66 ? 2.152 -12.594 8.484 1 97.69 66 ARG A O 1
ATOM 523 N N . MET A 1 67 ? 0.435 -13.367 7.316 1 97.25 67 MET A N 1
ATOM 524 C CA . MET A 1 67 ? -0.288 -12.102 7.309 1 97.25 67 MET A CA 1
ATOM 525 C C . MET A 1 67 ? -1.517 -12.172 8.211 1 97.25 67 MET A C 1
ATOM 527 O O . MET A 1 67 ? -2.236 -13.172 8.211 1 97.25 67 MET A O 1
ATOM 531 N N . GLU A 1 68 ? -1.733 -11.102 8.914 1 96.19 68 GLU A N 1
ATOM 532 C CA . GLU A 1 68 ? -2.828 -11.102 9.883 1 96.19 68 GLU A CA 1
ATOM 533 C C . GLU A 1 68 ? -3.639 -9.812 9.797 1 96.19 68 GLU A C 1
ATOM 535 O O . GLU A 1 68 ? -3.088 -8.742 9.523 1 96.19 68 GLU A O 1
ATOM 540 N N . LEU A 1 69 ? -4.922 -9.961 10.055 1 96.38 69 LEU A N 1
ATOM 541 C CA . LEU A 1 69 ? -5.797 -8.797 10.125 1 96.38 69 LEU A CA 1
ATOM 542 C C . LEU A 1 69 ? -5.688 -8.117 11.492 1 96.38 69 LEU A C 1
ATOM 544 O O . LEU A 1 69 ? -5.828 -8.766 12.523 1 96.38 69 LEU A O 1
ATOM 548 N N . ARG A 1 70 ? -5.371 -6.859 11.484 1 93.19 70 ARG A N 1
ATOM 549 C CA . ARG A 1 70 ? -5.332 -6.004 12.664 1 93.19 70 ARG A CA 1
ATOM 550 C C . ARG A 1 70 ? -6.324 -4.852 12.539 1 93.19 70 ARG A C 1
ATOM 552 O O . ARG A 1 70 ? -7.047 -4.754 11.547 1 93.19 70 ARG A O 1
ATOM 559 N N . ASP A 1 71 ? -6.348 -4.008 13.523 1 91.19 71 ASP A N 1
ATOM 560 C CA . ASP A 1 71 ? -7.293 -2.898 13.539 1 91.19 71 ASP A CA 1
ATOM 561 C C . ASP A 1 71 ? -7.043 -1.944 12.375 1 91.19 71 ASP A C 1
ATOM 563 O O . ASP A 1 71 ? -7.98 -1.352 11.836 1 91.19 71 ASP A O 1
ATOM 567 N N . HIS A 1 72 ? -5.773 -1.846 11.906 1 93.62 72 HIS A N 1
ATOM 568 C CA . HIS A 1 72 ? -5.414 -0.875 10.883 1 93.62 72 HIS A CA 1
ATOM 569 C C . HIS A 1 72 ? -5.375 -1.521 9.5 1 93.62 72 HIS A C 1
ATOM 571 O O . HIS A 1 72 ? -5.121 -0.845 8.5 1 93.62 72 HIS A O 1
ATOM 577 N N . GLY A 1 73 ? -5.605 -2.84 9.414 1 94.44 73 GLY A N 1
ATOM 578 C CA . GLY A 1 73 ? -5.539 -3.564 8.156 1 94.44 73 GLY A CA 1
ATOM 579 C C . GLY A 1 73 ? -4.711 -4.832 8.242 1 94.44 73 GLY A C 1
ATOM 580 O O . GLY A 1 73 ? -4.359 -5.281 9.336 1 94.44 73 GLY A O 1
ATOM 581 N N . TYR A 1 74 ? -4.469 -5.453 7.172 1 96.25 74 TYR A N 1
ATOM 582 C CA . TYR A 1 74 ? -3.604 -6.629 7.16 1 96.25 74 TYR A CA 1
ATOM 583 C C . TYR A 1 74 ? -2.139 -6.227 7.285 1 96.25 74 TYR A C 1
ATOM 585 O O . TYR A 1 74 ? -1.713 -5.219 6.719 1 96.25 74 TYR A O 1
ATOM 593 N N . THR A 1 75 ? -1.44 -7.035 8.016 1 96.44 75 THR A N 1
ATOM 594 C CA . THR A 1 75 ? -0.022 -6.777 8.234 1 96.44 75 THR A CA 1
ATOM 595 C C . THR A 1 75 ? 0.795 -8.055 8.039 1 96.44 75 THR A C 1
ATOM 597 O O . THR A 1 75 ? 0.379 -9.133 8.461 1 96.44 75 THR A O 1
ATOM 600 N N . VAL A 1 76 ? 1.894 -7.871 7.336 1 97.19 76 VAL A N 1
ATOM 601 C CA . VAL A 1 76 ? 2.883 -8.945 7.316 1 97.19 76 VAL A CA 1
ATOM 602 C C . VAL A 1 76 ? 3.566 -9.039 8.68 1 97.19 76 VAL A C 1
ATOM 604 O O . VAL A 1 76 ? 4.098 -8.055 9.188 1 97.19 76 VAL A O 1
ATOM 607 N N . THR A 1 77 ? 3.492 -10.203 9.273 1 94.56 77 THR A N 1
ATOM 608 C CA . THR A 1 77 ? 4.105 -10.406 10.578 1 94.56 77 THR A CA 1
ATOM 609 C C . THR A 1 77 ? 5.496 -11.016 10.438 1 94.56 77 THR A C 1
ATOM 611 O O . THR A 1 77 ? 5.93 -11.336 9.328 1 94.56 77 THR A O 1
ATOM 614 N N . ASP A 1 78 ? 6.172 -11.141 11.586 1 92 78 ASP A N 1
ATOM 615 C CA . ASP A 1 78 ? 7.5 -11.75 11.578 1 92 78 ASP A CA 1
ATOM 616 C C . ASP A 1 78 ? 7.41 -13.266 11.758 1 92 78 ASP A C 1
ATOM 618 O O . ASP A 1 78 ? 8.438 -13.945 11.797 1 92 78 ASP A O 1
ATOM 622 N N . GLU A 1 79 ? 6.191 -13.758 11.891 1 93 79 GLU A N 1
ATOM 623 C CA . GLU A 1 79 ? 6.012 -15.195 12.047 1 93 79 GLU A CA 1
ATOM 624 C C . GLU A 1 79 ? 6.227 -15.922 10.719 1 93 79 GLU A C 1
ATOM 626 O O . GLU A 1 79 ? 5.582 -15.602 9.719 1 93 79 GLU A O 1
ATOM 631 N N . ARG A 1 80 ? 7.074 -16.922 10.82 1 94.69 80 ARG A N 1
ATOM 632 C CA . ARG A 1 80 ? 7.43 -17.688 9.625 1 94.69 80 ARG A CA 1
ATOM 633 C C . ARG A 1 80 ? 6.766 -19.062 9.633 1 94.69 80 ARG A C 1
ATOM 635 O O . ARG A 1 80 ? 6.672 -19.703 10.68 1 94.69 80 ARG A O 1
ATOM 642 N N . GLU A 1 81 ? 6.32 -19.438 8.484 1 94.44 81 GLU A N 1
ATOM 643 C CA . GLU A 1 81 ? 5.723 -20.75 8.297 1 94.44 81 GLU A CA 1
ATOM 644 C C . GLU A 1 81 ? 6.379 -21.5 7.145 1 94.44 81 GLU A C 1
ATOM 646 O O . GLU A 1 81 ? 6.988 -20.875 6.266 1 94.44 81 GLU A O 1
ATOM 651 N N . GLU A 1 82 ? 6.379 -22.766 7.258 1 92 82 GLU A N 1
ATOM 652 C CA . GLU A 1 82 ? 6.742 -23.625 6.129 1 92 82 GLU A CA 1
ATOM 653 C C . GLU A 1 82 ? 5.508 -24.078 5.359 1 92 82 GLU A C 1
ATOM 655 O O . GLU A 1 82 ? 4.52 -24.516 5.961 1 92 82 GLU A O 1
ATOM 660 N N . LEU A 1 83 ? 5.555 -23.844 4.121 1 96.62 83 LEU A N 1
ATOM 661 C CA . LEU A 1 83 ? 4.434 -24.25 3.281 1 96.62 83 LEU A CA 1
ATOM 662 C C . LEU A 1 83 ? 4.867 -25.312 2.285 1 96.62 83 LEU A C 1
ATOM 664 O O . LEU A 1 83 ? 5.961 -25.25 1.724 1 96.62 83 LEU A O 1
ATOM 668 N N . GLU A 1 84 ? 4 -26.312 2.107 1 93.75 84 GLU A N 1
ATOM 669 C CA . GLU A 1 84 ? 4.273 -27.375 1.131 1 93.75 84 GLU A CA 1
ATOM 670 C C . GLU A 1 84 ? 3.562 -27.094 -0.19 1 93.75 84 GLU A C 1
ATOM 672 O O . GLU A 1 84 ? 3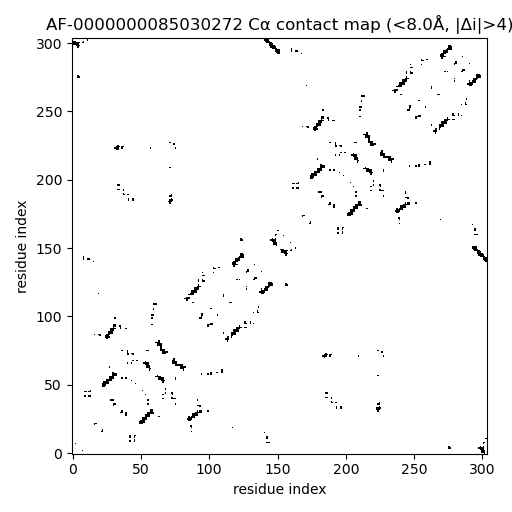.928 -27.656 -1.228 1 93.75 84 GLU A O 1
ATOM 677 N N . SER A 1 85 ? 2.529 -26.375 -0.066 1 97.88 85 SER A N 1
ATOM 678 C CA . SER A 1 85 ? 1.743 -26.047 -1.253 1 97.88 85 SER A CA 1
ATOM 679 C C . SER A 1 85 ? 0.943 -24.766 -1.054 1 97.88 85 SER A C 1
ATOM 681 O O . SER A 1 85 ? 0.802 -24.281 0.072 1 97.88 85 SER A O 1
ATOM 683 N N . ALA A 1 86 ? 0.515 -24.188 -2.111 1 98.56 86 ALA A N 1
ATOM 684 C CA . ALA A 1 86 ? -0.402 -23.047 -2.131 1 98.56 86 ALA A CA 1
ATOM 685 C C . ALA A 1 86 ? -1.525 -23.266 -3.141 1 98.56 86 ALA A C 1
ATOM 687 O O . ALA A 1 86 ? -1.383 -24.062 -4.074 1 98.56 86 ALA A O 1
ATOM 688 N N . ASP A 1 87 ? -2.613 -22.641 -2.922 1 98.75 87 ASP A N 1
ATOM 689 C CA . ASP A 1 87 ? -3.734 -22.734 -3.85 1 98.75 87 ASP A CA 1
ATOM 690 C C . ASP A 1 87 ? -3.662 -21.641 -4.91 1 98.75 87 ASP A C 1
ATOM 692 O O . ASP A 1 87 ? -4.18 -21.812 -6.02 1 98.75 87 ASP A O 1
ATOM 696 N N . VAL A 1 88 ? -3.082 -20.531 -4.582 1 98.81 88 VAL A N 1
ATOM 697 C CA . VAL A 1 88 ? -2.842 -19.422 -5.496 1 98.81 88 VAL A CA 1
ATOM 698 C C . VAL A 1 88 ? -1.534 -18.719 -5.125 1 98.81 88 VAL A C 1
ATOM 700 O O . VAL A 1 88 ? -1.212 -18.578 -3.943 1 98.81 88 VAL A O 1
ATOM 703 N N . VAL A 1 89 ? -0.775 -18.344 -6.082 1 98.88 89 VAL A N 1
ATOM 704 C CA . VAL A 1 89 ? 0.386 -17.484 -5.891 1 98.88 89 VAL A CA 1
ATOM 705 C C . VAL A 1 89 ? 0.157 -16.141 -6.59 1 98.88 89 VAL A C 1
ATOM 707 O O . VAL A 1 89 ? -0.336 -16.094 -7.719 1 98.88 89 VAL A O 1
ATOM 710 N N . VAL A 1 90 ? 0.424 -15.094 -5.934 1 98.94 90 VAL A N 1
ATOM 711 C CA . VAL A 1 90 ? 0.345 -13.734 -6.461 1 98.94 90 VAL A CA 1
ATOM 712 C C . VAL A 1 90 ? 1.747 -13.141 -6.57 1 98.94 90 VAL A C 1
ATOM 714 O O . VAL A 1 90 ? 2.439 -12.977 -5.562 1 98.94 90 VAL A O 1
ATOM 717 N N . LEU A 1 91 ? 2.168 -12.844 -7.742 1 98.88 91 LEU A N 1
ATOM 718 C CA . LEU A 1 91 ? 3.434 -12.141 -7.938 1 98.88 91 LEU A CA 1
ATOM 719 C C . LEU A 1 91 ? 3.209 -10.641 -8.094 1 98.88 91 LEU A C 1
ATOM 721 O O . LEU A 1 91 ? 2.338 -10.219 -8.859 1 98.88 91 LEU A O 1
ATOM 725 N N . LEU A 1 92 ? 3.977 -9.898 -7.387 1 98.56 92 LEU A N 1
ATOM 726 C CA . LEU A 1 92 ? 3.895 -8.445 -7.469 1 98.56 92 LEU A CA 1
ATOM 727 C C . LEU A 1 92 ? 4.945 -7.895 -8.43 1 98.56 92 LEU A C 1
ATOM 729 O O . LEU A 1 92 ? 6.043 -8.445 -8.531 1 98.56 92 LEU A O 1
ATOM 733 N N . GLY A 1 93 ? 4.629 -6.82 -9.031 1 97.38 93 GLY A N 1
ATOM 734 C CA . GLY A 1 93 ? 5.379 -6.312 -10.172 1 97.38 93 GLY A CA 1
ATOM 735 C C . GLY A 1 93 ? 6.793 -5.898 -9.82 1 97.38 93 GLY A C 1
ATOM 736 O O . GLY A 1 93 ? 7.676 -5.883 -10.68 1 97.38 93 GLY A O 1
ATOM 737 N N . GLY A 1 94 ? 6.977 -5.602 -8.57 1 96.44 94 GLY A N 1
ATOM 738 C CA . GLY A 1 94 ? 8.32 -5.23 -8.164 1 96.44 94 GLY A CA 1
ATOM 739 C C . GLY A 1 94 ? 9.359 -6.285 -8.492 1 96.44 94 GLY A C 1
ATOM 740 O O . GLY A 1 94 ? 10.531 -5.969 -8.703 1 96.44 94 GLY A O 1
ATOM 741 N N . LEU A 1 95 ? 9.008 -7.516 -8.602 1 97.19 95 LEU A N 1
ATOM 742 C CA . LEU A 1 95 ? 9.906 -8.625 -8.891 1 97.19 95 LEU A CA 1
ATOM 743 C C . LEU A 1 95 ? 10.445 -8.523 -10.312 1 97.19 95 LEU A C 1
ATOM 745 O O . LEU A 1 95 ? 11.523 -9.047 -10.617 1 97.19 95 LEU A O 1
ATOM 749 N N . ALA A 1 96 ? 9.664 -7.883 -11.203 1 94.94 96 ALA A N 1
ATOM 750 C CA . ALA A 1 96 ? 10.023 -7.82 -12.617 1 94.94 96 ALA A CA 1
ATOM 751 C C . ALA A 1 96 ? 10.773 -6.531 -12.938 1 94.94 96 ALA A C 1
ATOM 753 O O . ALA A 1 96 ? 11.094 -6.266 -14.102 1 94.94 96 ALA A O 1
ATOM 754 N N . MET A 1 97 ? 11.008 -5.699 -11.914 1 91.62 97 MET A N 1
ATOM 755 C CA . MET A 1 97 ? 11.75 -4.457 -12.109 1 91.62 97 MET A CA 1
ATOM 756 C C . MET A 1 97 ? 13.25 -4.707 -12.07 1 91.62 97 MET A C 1
ATOM 758 O O . MET A 1 97 ? 13.711 -5.672 -11.461 1 91.62 97 MET A O 1
ATOM 762 N N . PRO A 1 98 ? 14.016 -3.84 -12.734 1 82.31 98 PRO A N 1
ATOM 763 C CA . PRO A 1 98 ? 15.461 -4.043 -12.812 1 82.31 98 PRO A CA 1
ATOM 764 C C . PRO A 1 98 ? 16.125 -4.043 -11.445 1 82.31 98 PRO A C 1
ATOM 766 O O . PRO A 1 98 ? 17.219 -4.613 -11.281 1 82.31 98 PRO A O 1
ATOM 769 N N . ILE A 1 99 ? 15.539 -3.408 -10.516 1 81.12 99 ILE A N 1
ATOM 770 C CA . ILE A 1 99 ? 16.125 -3.314 -9.18 1 81.12 99 ILE A CA 1
ATOM 771 C C . ILE A 1 99 ? 16.109 -4.691 -8.516 1 81.12 99 ILE A C 1
ATOM 773 O O . ILE A 1 99 ? 16.922 -4.961 -7.621 1 81.12 99 ILE A O 1
ATOM 777 N N . SER A 1 100 ? 15.211 -5.492 -8.93 1 86.69 100 SER A N 1
ATOM 778 C CA . SER A 1 100 ? 15.117 -6.852 -8.406 1 86.69 100 SER A CA 1
ATOM 779 C C . SER A 1 100 ? 16.047 -7.801 -9.148 1 86.69 100 SER A C 1
ATOM 781 O O . SER A 1 100 ? 16.234 -7.676 -10.359 1 86.69 100 SER A O 1
ATOM 783 N N . ASP A 1 101 ? 16.625 -8.734 -8.438 1 90 101 ASP A N 1
ATOM 784 C CA . ASP A 1 101 ? 17.469 -9.75 -9.062 1 90 101 ASP A CA 1
ATOM 785 C C . ASP A 1 101 ? 16.641 -10.977 -9.453 1 90 101 ASP A C 1
ATOM 787 O O . ASP A 1 101 ? 17.172 -11.945 -10 1 90 101 ASP A O 1
ATOM 791 N N . ALA A 1 102 ? 15.383 -10.945 -9.258 1 94.81 102 ALA A N 1
ATOM 792 C CA . ALA A 1 102 ? 14.508 -12.07 -9.57 1 94.81 102 ALA A CA 1
ATOM 793 C C . ALA A 1 102 ? 14.328 -12.234 -11.078 1 94.81 102 ALA A C 1
ATOM 795 O O . ALA A 1 102 ? 14.25 -11.242 -11.805 1 94.81 102 ALA A O 1
ATOM 796 N N . THR A 1 103 ? 14.234 -13.453 -11.508 1 95.94 103 THR A N 1
ATOM 797 C CA . THR A 1 103 ? 14.008 -13.773 -12.906 1 95.94 103 THR A CA 1
ATOM 798 C C . THR A 1 103 ? 12.766 -14.648 -13.07 1 95.94 103 THR A C 1
ATOM 800 O O . THR A 1 103 ? 12.289 -15.234 -12.102 1 95.94 103 THR A O 1
ATOM 803 N N . PRO A 1 104 ? 12.258 -14.727 -14.281 1 97.31 104 PRO A N 1
ATOM 804 C CA . PRO A 1 104 ? 11.148 -15.656 -14.523 1 97.31 104 PRO A CA 1
ATOM 805 C C . PRO A 1 104 ? 11.492 -17.094 -14.141 1 97.31 104 PRO A C 1
ATOM 807 O O . PRO A 1 104 ? 10.625 -17.844 -13.672 1 97.31 104 PRO A O 1
ATOM 810 N N . ASP A 1 105 ? 12.734 -17.469 -14.336 1 97.38 105 ASP A N 1
ATOM 811 C CA . ASP A 1 105 ? 13.164 -18.797 -13.945 1 97.38 105 ASP A CA 1
ATOM 812 C C . ASP A 1 105 ? 13.062 -19 -12.43 1 97.38 105 ASP A C 1
ATOM 814 O O . ASP A 1 105 ? 12.625 -20.047 -11.961 1 97.38 105 ASP A O 1
ATOM 818 N N . ASP A 1 106 ? 13.484 -17.984 -11.68 1 97.75 106 ASP A N 1
ATOM 819 C CA . ASP A 1 106 ? 13.312 -18.031 -10.227 1 97.75 106 ASP A CA 1
ATOM 820 C C . ASP A 1 106 ? 11.844 -18.219 -9.852 1 97.75 106 ASP A C 1
ATOM 822 O O . ASP A 1 106 ? 11.523 -18.984 -8.945 1 97.75 106 ASP A O 1
ATOM 826 N N . ALA A 1 107 ? 10.984 -17.516 -10.523 1 98.31 107 ALA A N 1
ATOM 827 C CA . ALA A 1 107 ? 9.555 -17.578 -10.258 1 98.31 107 ALA A CA 1
ATOM 828 C C . ALA A 1 107 ? 8.992 -18.953 -10.578 1 98.31 107 ALA A C 1
ATOM 830 O O . ALA A 1 107 ? 8.156 -19.484 -9.836 1 98.31 107 ALA A O 1
ATOM 831 N N . ARG A 1 108 ? 9.445 -19.531 -11.664 1 97.94 108 ARG A N 1
ATOM 832 C CA . ARG A 1 108 ? 9.008 -20.875 -12.031 1 97.94 108 ARG A CA 1
ATOM 833 C C . ARG A 1 108 ? 9.367 -21.891 -10.953 1 97.94 108 ARG A C 1
ATOM 835 O O . ARG A 1 108 ? 8.547 -22.719 -10.57 1 97.94 108 ARG A O 1
ATOM 842 N N . GLU A 1 109 ? 10.609 -21.781 -10.5 1 97.56 109 GLU A N 1
ATOM 843 C CA . GLU A 1 109 ? 11.047 -22.672 -9.43 1 97.56 109 GLU A CA 1
ATOM 844 C C . GLU A 1 109 ? 10.211 -22.469 -8.164 1 97.56 109 GLU A C 1
ATOM 846 O O . GLU A 1 109 ? 9.852 -23.453 -7.496 1 97.56 109 GLU A O 1
ATOM 851 N N . PHE A 1 110 ? 9.961 -21.234 -7.836 1 98.06 110 PHE A N 1
ATOM 852 C CA . PHE A 1 110 ? 9.141 -20.875 -6.691 1 98.06 110 PHE A CA 1
ATOM 853 C C . PHE A 1 110 ? 7.75 -21.5 -6.801 1 98.06 110 PHE A C 1
ATOM 855 O O . PHE A 1 110 ? 7.238 -22.062 -5.832 1 98.06 110 PHE A O 1
ATOM 862 N N . LEU A 1 111 ? 7.133 -21.422 -8.016 1 98.38 111 LEU A N 1
ATOM 863 C CA . LEU A 1 111 ? 5.816 -22 -8.281 1 98.38 111 LEU A CA 1
ATOM 864 C C . LEU A 1 111 ? 5.855 -23.516 -8.148 1 98.38 111 LEU A C 1
ATOM 866 O O . LEU A 1 111 ? 4.949 -24.125 -7.566 1 98.38 111 LEU A O 1
ATOM 870 N N . GLU A 1 112 ? 6.855 -24.094 -8.68 1 97.81 112 GLU A N 1
ATOM 871 C CA . GLU A 1 112 ? 7.008 -25.547 -8.602 1 97.81 112 GLU A CA 1
ATOM 872 C C . GLU A 1 112 ? 7.066 -26.016 -7.145 1 97.81 112 GLU A C 1
ATOM 874 O O . GLU A 1 112 ? 6.453 -27.016 -6.785 1 97.81 112 GLU A O 1
ATOM 879 N N . GLU A 1 113 ? 7.785 -25.281 -6.391 1 96.81 113 GLU A N 1
ATOM 880 C CA . GLU A 1 113 ? 7.945 -25.609 -4.98 1 96.81 113 GLU A CA 1
ATOM 881 C C . GLU A 1 113 ? 6.605 -25.562 -4.246 1 96.81 113 GLU A C 1
ATOM 883 O O . GLU A 1 113 ? 6.402 -26.297 -3.266 1 96.81 113 GLU A O 1
ATOM 888 N N . LEU A 1 114 ? 5.699 -24.797 -4.711 1 98.31 114 LEU A N 1
ATOM 889 C CA . LEU A 1 114 ? 4.414 -24.609 -4.051 1 98.31 114 LEU A CA 1
ATOM 890 C C . LEU A 1 114 ? 3.328 -25.438 -4.73 1 98.31 114 LEU A C 1
ATOM 892 O O . LEU A 1 114 ? 2.137 -25.203 -4.52 1 98.31 114 LEU A O 1
ATOM 896 N N . GLY A 1 115 ? 3.721 -26.344 -5.684 1 97.94 115 GLY A N 1
ATOM 897 C CA . GLY A 1 115 ? 2.799 -27.281 -6.289 1 97.94 115 GLY A CA 1
ATOM 898 C C . GLY A 1 115 ? 2.193 -26.781 -7.586 1 97.94 115 GLY A C 1
ATOM 899 O O . GLY A 1 115 ? 1.123 -27.234 -7.996 1 97.94 115 GLY A O 1
ATOM 900 N N . ASN A 1 116 ? 2.725 -25.734 -8.219 1 98.12 116 ASN A N 1
ATOM 901 C CA . ASN A 1 116 ? 2.311 -25.141 -9.484 1 98.12 116 ASN A CA 1
ATOM 902 C C . ASN A 1 116 ? 0.863 -24.672 -9.438 1 98.12 116 ASN A C 1
ATOM 904 O O . ASN A 1 116 ? 0.057 -25.016 -10.297 1 98.12 116 ASN A O 1
ATOM 908 N N . PRO A 1 117 ? 0.573 -23.891 -8.469 1 98.56 117 PRO A N 1
ATOM 909 C CA . PRO A 1 117 ? -0.774 -23.312 -8.406 1 98.56 117 PRO A CA 1
ATOM 910 C C . PRO A 1 117 ? -1.021 -22.266 -9.492 1 98.56 117 PRO A C 1
ATOM 912 O O . PRO A 1 117 ? -0.081 -21.844 -10.164 1 98.56 117 PRO A O 1
ATOM 915 N N . PRO A 1 118 ? -2.311 -21.891 -9.664 1 98.75 118 PRO A N 1
ATOM 916 C CA . PRO A 1 118 ? -2.586 -20.75 -10.531 1 98.75 118 PRO A CA 1
ATOM 917 C C . PRO A 1 118 ? -1.827 -19.484 -10.109 1 98.75 118 PRO A C 1
ATOM 919 O O . PRO A 1 118 ? -1.7 -19.219 -8.914 1 98.75 118 PRO A O 1
ATOM 922 N N . LEU A 1 119 ? -1.37 -18.781 -11.141 1 98.88 119 LEU A N 1
ATOM 923 C CA . LEU A 1 119 ? -0.526 -17.609 -10.93 1 98.88 119 LEU A CA 1
ATOM 924 C C . LEU A 1 119 ? -1.281 -16.328 -11.273 1 98.88 119 LEU A C 1
ATOM 926 O O . LEU A 1 119 ? -1.805 -16.188 -12.383 1 98.88 119 LEU A O 1
ATOM 930 N N . VAL A 1 120 ? -1.328 -15.422 -10.328 1 98.88 120 VAL A N 1
ATOM 931 C CA . VAL A 1 120 ? -1.907 -14.102 -10.531 1 98.88 120 VAL A CA 1
ATOM 932 C C . VAL A 1 120 ? -0.811 -13.039 -10.461 1 98.88 120 VAL A C 1
ATOM 934 O O . VAL A 1 120 ? 0.032 -13.062 -9.562 1 98.88 120 VAL A O 1
ATOM 937 N N . GLY A 1 121 ? -0.753 -12.195 -11.43 1 98.75 121 GLY A N 1
ATOM 938 C CA . GLY A 1 121 ? 0.17 -11.07 -11.414 1 98.75 121 GLY A CA 1
ATOM 939 C C . GLY A 1 121 ? -0.505 -9.75 -11.102 1 98.75 121 GLY A C 1
ATOM 940 O O . GLY A 1 121 ? -1.608 -9.484 -11.578 1 98.75 121 GLY A O 1
ATOM 941 N N . VAL A 1 122 ? 0.054 -9.008 -10.258 1 98.69 122 VAL A N 1
ATOM 942 C CA . VAL A 1 122 ? -0.41 -7.652 -9.977 1 98.69 122 VAL A CA 1
ATOM 943 C C . VAL A 1 122 ? 0.733 -6.66 -10.18 1 98.69 122 VAL A C 1
ATOM 945 O O . VAL A 1 122 ? 1.792 -6.789 -9.555 1 98.69 122 VAL A O 1
ATOM 948 N N . CYS A 1 123 ? 0.56 -5.695 -11.039 1 97.94 123 CYS A N 1
ATOM 949 C CA . CYS A 1 123 ? 1.642 -4.766 -11.344 1 97.94 123 CYS A CA 1
ATOM 950 C C . CYS A 1 123 ? 1.093 -3.434 -11.844 1 97.94 123 CYS A C 1
ATOM 952 O O . CYS A 1 123 ? -0.123 -3.25 -11.922 1 97.94 123 CYS A O 1
ATOM 954 N N . PHE A 1 124 ? 1.963 -2.518 -12.008 1 96.81 124 PHE A N 1
ATOM 955 C CA . PHE A 1 124 ? 1.673 -1.243 -12.656 1 96.81 124 PHE A CA 1
ATOM 956 C C . PHE A 1 124 ? 2.434 -1.119 -13.977 1 96.81 124 PHE A C 1
ATOM 958 O O . PHE A 1 124 ? 3.516 -1.689 -14.125 1 96.81 124 PHE A O 1
ATOM 965 N N . MET A 1 125 ? 1.858 -0.424 -14.922 1 96.25 125 MET A N 1
ATOM 966 C CA . MET A 1 125 ? 2.521 0.001 -16.156 1 96.25 125 MET A CA 1
ATOM 967 C C . MET A 1 125 ? 2.887 -1.201 -17.016 1 96.25 125 MET A C 1
ATOM 969 O O . MET A 1 125 ? 3.922 -1.198 -17.688 1 96.25 125 MET A O 1
ATOM 973 N N . ASN A 1 126 ? 2.115 -2.26 -16.922 1 96.19 126 ASN A N 1
ATOM 974 C CA . ASN A 1 126 ? 2.303 -3.459 -17.734 1 96.19 126 ASN A CA 1
ATOM 975 C C . ASN A 1 126 ? 3.682 -4.074 -17.516 1 96.19 126 ASN A C 1
ATOM 977 O O . ASN A 1 126 ? 4.309 -4.551 -18.469 1 96.19 126 ASN A O 1
ATOM 981 N N . MET A 1 127 ? 4.059 -4.066 -16.297 1 96.31 127 MET A N 1
ATOM 982 C CA . MET A 1 127 ? 5.449 -4.383 -15.977 1 96.31 127 MET A CA 1
ATOM 983 C C . MET A 1 127 ? 5.773 -5.828 -16.344 1 96.31 127 MET A C 1
ATOM 985 O O . MET A 1 127 ? 6.828 -6.105 -16.906 1 96.31 127 MET A O 1
ATOM 989 N N . PHE A 1 128 ? 4.961 -6.773 -16.094 1 97.81 128 PHE A N 1
ATOM 990 C CA . PHE A 1 128 ? 5.246 -8.18 -16.359 1 97.81 128 PHE A CA 1
ATOM 991 C C . PHE A 1 128 ? 5.43 -8.422 -17.859 1 97.81 128 PHE A C 1
ATOM 993 O O . PHE A 1 128 ? 6.309 -9.188 -18.266 1 97.81 128 PHE A O 1
ATOM 1000 N N . GLU A 1 129 ? 4.566 -7.797 -18.609 1 96.94 129 GLU A N 1
ATOM 1001 C CA . GLU A 1 129 ? 4.684 -7.938 -20.062 1 96.94 129 GLU A CA 1
ATOM 1002 C C . GLU A 1 129 ? 5.941 -7.246 -20.578 1 96.94 129 GLU A C 1
ATOM 1004 O O . GLU A 1 129 ? 6.695 -7.828 -21.375 1 96.94 129 GLU A O 1
ATOM 1009 N N . ARG A 1 130 ? 6.156 -6.043 -20.156 1 96 130 ARG A N 1
ATOM 1010 C CA . ARG A 1 130 ? 7.301 -5.258 -20.609 1 96 130 ARG A CA 1
ATOM 1011 C C . ARG A 1 130 ? 8.609 -5.953 -20.25 1 96 130 ARG A C 1
ATOM 1013 O O . ARG A 1 130 ? 9.586 -5.863 -21 1 96 130 ARG A O 1
ATOM 1020 N N . ALA A 1 131 ? 8.641 -6.633 -19.125 1 96.44 131 ALA A N 1
ATOM 1021 C CA . ALA A 1 131 ? 9.859 -7.289 -18.656 1 96.44 131 ALA A CA 1
ATOM 1022 C C . ALA A 1 131 ? 9.977 -8.695 -19.25 1 96.44 131 ALA A C 1
ATOM 1024 O O . ALA A 1 131 ? 10.945 -9.406 -18.969 1 96.44 131 ALA A O 1
ATOM 1025 N N . GLY A 1 132 ? 8.953 -9.133 -19.984 1 96.69 132 GLY A N 1
ATOM 1026 C CA . GLY A 1 132 ? 9.016 -10.414 -20.688 1 96.69 132 GLY A CA 1
ATOM 1027 C C . GLY A 1 132 ? 8.578 -11.586 -19.828 1 96.69 132 GLY A C 1
ATOM 1028 O O . GLY A 1 132 ? 8.781 -12.742 -20.188 1 96.69 132 GLY A O 1
ATOM 1029 N N . TRP A 1 133 ? 7.973 -11.336 -18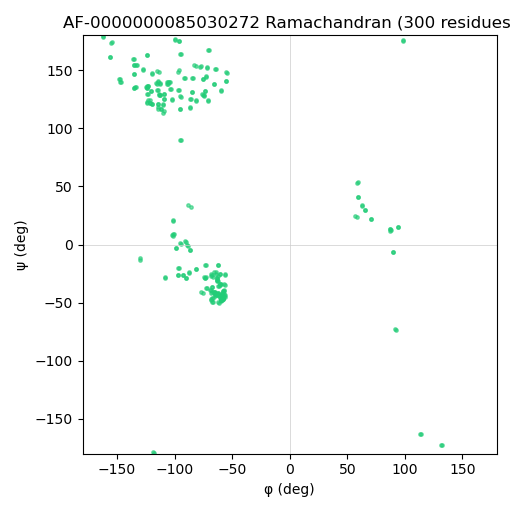.672 1 98 133 TRP A N 1
ATOM 1030 C CA . TRP A 1 133 ? 7.59 -12.406 -17.766 1 98 133 TRP A CA 1
ATOM 1031 C C . TRP A 1 133 ? 6.395 -13.18 -18.312 1 98 133 TRP A C 1
ATOM 1033 O O . TRP A 1 133 ? 6.246 -14.375 -18.031 1 98 133 TRP A O 1
ATOM 1043 N N . THR A 1 134 ? 5.57 -12.516 -19.109 1 98 134 THR A N 1
ATOM 1044 C CA . THR A 1 134 ? 4.375 -13.148 -19.656 1 98 134 THR A CA 1
ATOM 1045 C C . THR A 1 134 ? 4.746 -14.141 -20.75 1 98 134 THR A C 1
ATOM 1047 O O . THR A 1 134 ? 3.936 -14.992 -21.125 1 98 134 THR A O 1
ATOM 1050 N N . ASP A 1 135 ? 5.918 -14.062 -21.281 1 97.5 135 ASP A N 1
ATOM 1051 C CA . ASP A 1 135 ? 6.398 -15.016 -22.281 1 97.5 135 ASP A CA 1
ATOM 1052 C C . ASP A 1 135 ? 6.91 -16.297 -21.609 1 97.5 135 ASP A C 1
ATOM 1054 O O . ASP A 1 135 ? 6.984 -17.344 -22.25 1 97.5 135 ASP A O 1
ATOM 1058 N N . GLU A 1 136 ? 7.234 -16.156 -20.375 1 97.44 136 GLU A N 1
ATOM 1059 C CA . GLU A 1 136 ? 7.941 -17.234 -19.688 1 97.44 136 GLU A CA 1
ATOM 1060 C C . GLU A 1 136 ? 7.035 -17.938 -18.672 1 97.44 136 GLU A C 1
ATOM 1062 O O . GLU A 1 136 ? 7.277 -19.094 -18.312 1 97.44 136 GLU A O 1
ATOM 1067 N N . LEU A 1 137 ? 6.098 -17.25 -18.156 1 98.31 137 LEU A N 1
ATOM 1068 C CA . LEU A 1 137 ? 5.207 -17.766 -17.125 1 98.31 137 LEU A CA 1
ATOM 1069 C C . LEU A 1 137 ? 3.756 -17.75 -17.609 1 98.31 137 LEU A C 1
ATOM 1071 O O . LEU A 1 137 ? 3.354 -16.844 -18.344 1 98.31 137 LEU A O 1
ATOM 1075 N N . ASP A 1 138 ? 3.023 -18.656 -17.188 1 97.88 138 ASP A N 1
ATOM 1076 C CA . ASP A 1 138 ? 1.609 -18.75 -17.531 1 97.88 138 ASP A CA 1
ATOM 1077 C C . ASP A 1 138 ? 0.735 -18.109 -16.453 1 97.88 138 ASP A C 1
ATOM 1079 O O . ASP A 1 138 ? 0.226 -18.797 -15.562 1 97.88 138 ASP A O 1
ATOM 1083 N N . PHE A 1 139 ? 0.479 -16.891 -16.578 1 98.56 139 PHE A N 1
ATOM 1084 C CA . PHE A 1 139 ? -0.4 -16.172 -15.656 1 98.56 139 PHE A CA 1
ATOM 1085 C C . PHE A 1 139 ? -1.86 -16.516 -15.93 1 98.56 139 PHE A C 1
ATOM 1087 O O . PHE A 1 139 ? -2.324 -16.406 -17.062 1 98.56 139 PHE A O 1
ATOM 1094 N N . HIS A 1 140 ? -2.531 -16.875 -14.914 1 98.5 140 HIS A N 1
ATOM 1095 C CA . HIS A 1 140 ? -3.979 -17.016 -15.031 1 98.5 140 HIS A CA 1
ATOM 1096 C C . HIS A 1 140 ? -4.648 -15.672 -15.273 1 98.5 140 HIS A C 1
ATOM 1098 O O . HIS A 1 140 ? -5.543 -15.562 -16.125 1 98.5 140 HIS A O 1
ATOM 1104 N N . THR A 1 141 ? -4.258 -14.711 -14.523 1 98.31 141 THR A N 1
ATOM 1105 C CA . THR A 1 141 ? -4.785 -13.352 -14.594 1 98.31 141 THR A CA 1
ATOM 1106 C C . THR A 1 141 ? -3.709 -12.336 -14.234 1 98.31 141 THR A C 1
ATOM 1108 O O . THR A 1 141 ? -2.873 -12.586 -13.367 1 98.31 141 THR A O 1
ATOM 1111 N N . ILE A 1 142 ? -3.703 -11.211 -14.914 1 98.44 142 ILE A N 1
ATOM 1112 C CA . ILE A 1 142 ? -2.865 -10.078 -14.539 1 98.44 142 ILE A CA 1
ATOM 1113 C C . ILE A 1 142 ? -3.74 -8.852 -14.281 1 98.44 142 ILE A C 1
ATOM 1115 O O . ILE A 1 142 ? -4.547 -8.469 -15.125 1 98.44 142 ILE A O 1
ATOM 1119 N N . ILE A 1 143 ? -3.637 -8.359 -13.133 1 98.12 143 ILE A N 1
ATOM 1120 C CA . ILE A 1 143 ? -4.23 -7.07 -12.797 1 98.12 143 ILE A CA 1
ATOM 1121 C C . ILE A 1 143 ? -3.184 -5.969 -12.938 1 98.12 143 ILE A C 1
ATOM 1123 O O . ILE A 1 143 ? -2.18 -5.961 -12.219 1 98.12 143 ILE A O 1
ATOM 1127 N N . ASP A 1 144 ? -3.408 -5.051 -13.852 1 97.69 144 ASP A N 1
ATOM 1128 C CA . ASP A 1 144 ? -2.422 -4.027 -14.188 1 97.69 144 ASP A CA 1
ATOM 1129 C C . ASP A 1 144 ? -3 -2.627 -14.016 1 97.69 144 ASP A C 1
ATOM 1131 O O . ASP A 1 144 ? -4.109 -2.344 -14.469 1 97.69 144 ASP A O 1
ATOM 1135 N N . GLY A 1 145 ? -2.258 -1.84 -13.312 1 96.56 145 GLY A N 1
ATOM 1136 C CA . GLY A 1 145 ? -2.635 -0.441 -13.18 1 96.56 145 GLY A CA 1
ATOM 1137 C C . GLY A 1 145 ? -1.767 0.491 -14 1 96.56 145 GLY A C 1
ATOM 1138 O O . GLY A 1 145 ? -0.552 0.3 -14.094 1 96.56 145 GLY A O 1
ATOM 1139 N N . TYR A 1 146 ? -2.387 1.394 -14.586 1 96.31 146 TYR A N 1
ATOM 1140 C CA . TYR A 1 146 ? -1.713 2.539 -15.188 1 96.31 146 TYR A CA 1
ATOM 1141 C C . TYR A 1 146 ? -1.854 3.777 -14.305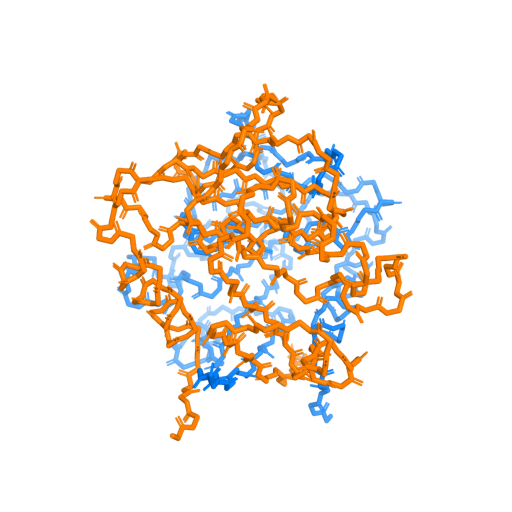 1 96.31 146 TYR A C 1
ATOM 1143 O O . TYR A 1 146 ? -2.971 4.195 -13.992 1 96.31 146 TYR A O 1
ATOM 1151 N N . LEU A 1 147 ? -0.692 4.34 -13.984 1 96.75 147 LEU A N 1
ATOM 1152 C CA . LEU A 1 147 ? -0.692 5.398 -12.984 1 96.75 147 LEU A CA 1
ATOM 1153 C C . LEU A 1 147 ? -0.079 6.68 -13.547 1 96.75 147 LEU A C 1
ATOM 1155 O O . LEU A 1 147 ? 1.02 6.652 -14.102 1 96.75 147 LEU A O 1
ATOM 1159 N N . GLU A 1 148 ? -0.815 7.766 -13.484 1 97.12 148 GLU A N 1
ATOM 1160 C CA . GLU A 1 148 ? -0.309 9.117 -13.719 1 97.12 148 GLU A CA 1
ATOM 1161 C C . GLU A 1 148 ? -0.337 9.938 -12.438 1 97.12 148 GLU A C 1
ATOM 1163 O O . GLU A 1 148 ? -1.29 9.852 -11.656 1 97.12 148 GLU A O 1
ATOM 1168 N N . VAL A 1 149 ? 0.755 10.703 -12.25 1 96.75 149 VAL A N 1
ATOM 1169 C CA . VAL A 1 149 ? 0.913 11.375 -10.969 1 96.75 149 VAL A CA 1
ATOM 1170 C C . VAL A 1 149 ? 1.068 12.883 -11.195 1 96.75 149 VAL A C 1
ATOM 1172 O O . VAL A 1 149 ? 1.769 13.305 -12.109 1 96.75 149 VAL A O 1
ATOM 1175 N N . THR A 1 150 ? 0.384 13.625 -10.43 1 96.88 150 THR A N 1
ATOM 1176 C CA . THR A 1 150 ? 0.551 15.078 -10.367 1 96.88 150 THR A CA 1
ATOM 1177 C C . THR A 1 150 ? 0.872 15.523 -8.938 1 96.88 150 THR A C 1
ATOM 1179 O O . THR A 1 150 ? 0.303 15 -7.977 1 96.88 150 THR A O 1
ATOM 1182 N N . VAL A 1 151 ? 1.823 16.422 -8.867 1 94.75 151 VAL A N 1
ATOM 1183 C CA . VAL A 1 151 ? 2.135 17.094 -7.609 1 94.75 151 VAL A CA 1
ATOM 1184 C C . VAL A 1 151 ? 1.698 18.562 -7.688 1 94.75 151 VAL A C 1
ATOM 1186 O O . VAL A 1 151 ? 2.148 19.297 -8.562 1 94.75 151 VAL A O 1
ATOM 1189 N N . LYS A 1 152 ? 0.8 18.953 -6.785 1 91.69 152 LYS A N 1
ATOM 1190 C CA . LYS A 1 152 ? 0.226 20.281 -6.863 1 91.69 152 LYS A CA 1
ATOM 1191 C C . LYS A 1 152 ? 0.353 21.016 -5.527 1 91.69 152 LYS A C 1
ATOM 1193 O O . LYS A 1 152 ? 0.398 20.391 -4.469 1 91.69 152 LYS A O 1
ATOM 1198 N N . MET B 1 1 ? 3.697 18.781 -15.719 1 70.25 1 MET B N 1
ATOM 1199 C CA . MET B 1 1 ? 3.176 17.703 -16.562 1 70.25 1 MET B CA 1
ATOM 1200 C C . MET B 1 1 ? 3.068 16.406 -15.773 1 70.25 1 MET B C 1
ATOM 1202 O O . MET B 1 1 ? 3.871 16.141 -14.875 1 70.25 1 MET B O 1
ATOM 1206 N N . PRO B 1 2 ? 1.957 15.703 -15.961 1 81.69 2 PRO B N 1
ATOM 1207 C CA . PRO B 1 2 ? 1.852 14.43 -15.234 1 81.69 2 PRO B CA 1
ATOM 1208 C C . PRO B 1 2 ? 2.971 13.461 -15.594 1 81.69 2 PRO B C 1
ATOM 1210 O O . PRO B 1 2 ? 3.404 13.406 -16.75 1 81.69 2 PRO B O 1
ATOM 1213 N N . GLU B 1 3 ? 3.539 12.914 -14.562 1 90.56 3 GLU B N 1
ATOM 1214 C CA . GLU B 1 3 ? 4.512 11.836 -14.742 1 90.56 3 GLU B CA 1
ATOM 1215 C C . GLU B 1 3 ? 3.848 10.469 -14.617 1 90.56 3 GLU B C 1
ATOM 1217 O O . GLU B 1 3 ? 2.717 10.367 -14.133 1 90.56 3 GLU B O 1
ATOM 1222 N N . LYS B 1 4 ? 4.637 9.539 -15.102 1 94.12 4 LYS B N 1
ATOM 1223 C CA . LYS B 1 4 ? 4.004 8.227 -15.164 1 94.12 4 LYS B CA 1
ATOM 1224 C C . LYS B 1 4 ? 4.688 7.242 -14.227 1 94.12 4 LYS B C 1
ATOM 1226 O O . LYS B 1 4 ? 5.914 7.234 -14.109 1 94.12 4 LYS B O 1
ATOM 1231 N N . GLY B 1 5 ? 3.789 6.414 -13.578 1 93.94 5 GLY B N 1
ATOM 1232 C CA . GLY B 1 5 ? 4.316 5.312 -12.789 1 93.94 5 GLY B CA 1
ATOM 1233 C C . GLY B 1 5 ? 4.395 5.621 -11.305 1 93.94 5 GLY B C 1
ATOM 1234 O O . GLY B 1 5 ? 4.09 6.738 -10.883 1 93.94 5 GLY B O 1
ATOM 1235 N N . LEU B 1 6 ? 4.773 4.629 -10.555 1 93.62 6 LEU B N 1
ATOM 1236 C CA . LEU B 1 6 ? 4.82 4.719 -9.102 1 93.62 6 LEU B CA 1
ATOM 1237 C C . LEU B 1 6 ? 5.996 5.578 -8.641 1 93.62 6 LEU B C 1
ATOM 1239 O O . LEU B 1 6 ? 5.918 6.238 -7.609 1 93.62 6 LEU B O 1
ATOM 1243 N N . LYS B 1 7 ? 7.09 5.629 -9.422 1 93 7 LYS B N 1
ATOM 1244 C CA . LYS B 1 7 ? 8.32 6.301 -9.016 1 93 7 LYS B CA 1
ATOM 1245 C C . LYS B 1 7 ? 8.086 7.789 -8.789 1 93 7 LYS B C 1
ATOM 1247 O O . LYS B 1 7 ? 8.438 8.328 -7.738 1 93 7 LYS B O 1
ATOM 1252 N N . PRO B 1 8 ? 7.473 8.461 -9.75 1 95 8 PRO B N 1
ATOM 1253 C CA . PRO B 1 8 ? 7.227 9.883 -9.508 1 95 8 PRO B CA 1
ATOM 1254 C C . PRO B 1 8 ? 6.309 10.133 -8.32 1 95 8 PRO B C 1
ATOM 1256 O O . PRO B 1 8 ? 6.43 11.156 -7.641 1 95 8 PRO B O 1
ATOM 1259 N N . PHE B 1 9 ? 5.387 9.195 -8.094 1 94.75 9 PHE B N 1
ATOM 1260 C CA . PHE B 1 9 ? 4.508 9.273 -6.934 1 94.75 9 PHE B CA 1
ATOM 1261 C C . PHE B 1 9 ? 5.32 9.273 -5.645 1 94.75 9 PHE B C 1
ATOM 1263 O O . PHE B 1 9 ? 5.16 10.164 -4.805 1 94.75 9 PHE B O 1
ATOM 1270 N N . LEU B 1 10 ? 6.246 8.422 -5.508 1 97 10 LEU B N 1
ATOM 1271 C CA . LEU B 1 10 ? 7.047 8.227 -4.305 1 97 10 LEU B CA 1
ATOM 1272 C C . LEU B 1 10 ? 8.102 9.32 -4.172 1 97 10 LEU B C 1
ATOM 1274 O O . LEU B 1 10 ? 8.312 9.852 -3.082 1 97 10 LEU B O 1
ATOM 1278 N N . THR B 1 11 ? 8.711 9.664 -5.316 1 96.56 11 THR B N 1
ATOM 1279 C CA . THR B 1 11 ? 9.742 10.695 -5.293 1 96.56 11 THR B CA 1
ATOM 1280 C C . THR B 1 11 ? 9.141 12.055 -4.969 1 96.56 11 THR B C 1
ATOM 1282 O O . THR B 1 11 ? 9.734 12.844 -4.23 1 96.56 11 THR B O 1
ATOM 1285 N N . GLY B 1 12 ? 7.977 12.297 -5.566 1 96.88 12 GLY B N 1
ATOM 1286 C CA . GLY B 1 12 ? 7.293 13.539 -5.246 1 96.88 12 GLY B CA 1
ATOM 1287 C C . GLY B 1 12 ? 6.988 13.688 -3.77 1 96.88 12 GLY B C 1
ATOM 1288 O O . GLY B 1 12 ? 7.195 14.758 -3.191 1 96.88 12 GLY B O 1
ATOM 1289 N N . PHE B 1 13 ? 6.586 12.617 -3.129 1 98.38 13 PHE B N 1
ATOM 1290 C CA . PHE B 1 13 ? 6.289 12.641 -1.701 1 98.38 13 PHE B CA 1
ATOM 1291 C C . PHE B 1 13 ? 7.555 12.883 -0.89 1 98.38 13 PHE B C 1
ATOM 1293 O O . PHE B 1 13 ? 7.582 13.75 -0.017 1 98.38 13 PHE B O 1
ATOM 1300 N N . ARG B 1 14 ? 8.555 12.117 -1.204 1 98.38 14 ARG B N 1
ATOM 1301 C CA . ARG B 1 14 ? 9.805 12.219 -0.46 1 98.38 14 ARG B CA 1
ATOM 1302 C C . ARG B 1 14 ? 10.367 13.641 -0.534 1 98.38 14 ARG B C 1
ATOM 1304 O O . ARG B 1 14 ? 10.75 14.211 0.487 1 98.38 14 ARG B O 1
ATOM 1311 N N . GLU B 1 15 ? 10.391 14.203 -1.714 1 97.94 15 GLU B N 1
ATOM 1312 C CA . GLU B 1 15 ? 10.922 15.555 -1.906 1 97.94 15 GLU B CA 1
ATOM 1313 C C . GLU B 1 15 ? 10.109 16.578 -1.124 1 97.94 15 GLU B C 1
ATOM 1315 O O . GLU B 1 15 ? 10.68 17.484 -0.494 1 97.94 15 GLU B O 1
ATOM 1320 N N . THR B 1 16 ? 8.828 16.422 -1.16 1 98.44 16 THR B N 1
ATOM 1321 C CA . THR B 1 16 ? 7.945 17.328 -0.441 1 98.44 16 THR B CA 1
ATOM 1322 C C . THR B 1 16 ? 8.25 17.312 1.055 1 98.44 16 THR B C 1
ATOM 1324 O O . THR B 1 16 ? 8.414 18.359 1.675 1 98.44 16 THR B O 1
ATOM 1327 N N . VAL B 1 17 ? 8.367 16.125 1.649 1 98.62 17 VAL B N 1
ATOM 1328 C CA . VAL B 1 17 ? 8.57 15.984 3.086 1 98.62 17 VAL B CA 1
ATOM 1329 C C . VAL B 1 17 ? 9.961 16.484 3.461 1 98.62 17 VAL B C 1
ATOM 1331 O O . VAL B 1 17 ? 10.133 17.172 4.477 1 98.62 17 VAL B O 1
ATOM 1334 N N . LEU B 1 18 ? 10.945 16.203 2.635 1 98.5 18 LEU B N 1
ATOM 1335 C CA . LEU B 1 18 ? 12.305 16.641 2.928 1 98.5 18 LEU B CA 1
ATOM 1336 C C . LEU B 1 18 ? 12.414 18.156 2.846 1 98.5 18 LEU B C 1
ATOM 1338 O O . LEU B 1 18 ? 13.156 18.766 3.613 1 98.5 18 LEU B O 1
ATOM 1342 N N . ASP B 1 19 ? 11.695 18.734 1.908 1 98.12 19 ASP B N 1
ATOM 1343 C CA . ASP B 1 19 ? 11.672 20.188 1.799 1 98.12 19 ASP B CA 1
ATOM 1344 C C . ASP B 1 19 ? 11.07 20.828 3.049 1 98.12 19 ASP B C 1
ATOM 1346 O O . ASP B 1 19 ? 11.484 21.906 3.463 1 98.12 19 ASP B O 1
ATOM 1350 N N . LEU B 1 20 ? 10.156 20.094 3.646 1 98.38 20 LEU B N 1
ATOM 1351 C CA . LEU B 1 20 ? 9.414 20.641 4.773 1 98.38 20 LEU B CA 1
ATOM 1352 C C . LEU B 1 20 ? 10.164 20.391 6.082 1 98.38 20 LEU B C 1
ATOM 1354 O O . LEU B 1 20 ? 9.977 21.141 7.055 1 98.38 20 LEU B O 1
ATOM 1358 N N . THR B 1 21 ? 11.078 19.344 6.172 1 98.25 21 THR B N 1
ATOM 1359 C CA . THR B 1 21 ? 11.547 18.922 7.484 1 98.25 21 THR B CA 1
ATOM 1360 C C . THR B 1 21 ? 13.07 18.828 7.516 1 98.25 21 THR B C 1
ATOM 1362 O O . THR B 1 21 ? 13.672 18.688 8.586 1 98.25 21 THR B O 1
ATOM 1365 N N . ASP B 1 22 ? 13.734 18.891 6.375 1 97.25 22 ASP B N 1
ATOM 1366 C CA . ASP B 1 22 ? 15.172 18.641 6.246 1 97.25 22 ASP B CA 1
ATOM 1367 C C . ASP B 1 22 ? 15.547 17.266 6.781 1 97.25 22 ASP B C 1
ATOM 1369 O O . ASP B 1 22 ? 16.625 17.094 7.367 1 97.25 22 ASP B O 1
ATOM 1373 N N . GLY B 1 23 ? 14.594 16.328 6.805 1 97.69 23 GLY B N 1
ATOM 1374 C CA . GLY B 1 23 ? 14.859 14.938 7.113 1 97.69 23 GLY B CA 1
ATOM 1375 C C . GLY B 1 23 ? 14.82 14.633 8.594 1 97.69 23 GLY B C 1
ATOM 1376 O O . GLY B 1 23 ? 15.289 13.578 9.031 1 97.69 23 GLY B O 1
ATOM 1377 N N . GLU B 1 24 ? 14.305 15.562 9.375 1 98.31 24 GLU B N 1
ATOM 1378 C CA . GLU B 1 24 ? 14.148 15.344 10.812 1 98.31 24 GLU B CA 1
ATOM 1379 C C . GLU B 1 24 ? 12.781 15.82 11.297 1 98.31 24 GLU B C 1
ATOM 1381 O O . GLU B 1 24 ? 12.125 16.625 10.625 1 98.31 24 GLU B O 1
ATOM 1386 N N . GLY B 1 25 ? 12.391 15.281 12.484 1 98.19 25 GLY B N 1
ATOM 1387 C CA . GLY B 1 25 ? 11.133 15.711 13.078 1 98.19 25 GLY B CA 1
ATOM 1388 C C . GLY B 1 25 ? 10.094 14.609 13.125 1 98.19 25 GLY B C 1
ATOM 1389 O O . GLY B 1 25 ? 10.43 13.43 13.094 1 98.19 25 GLY B O 1
ATOM 1390 N N . VAL B 1 26 ? 8.773 15.016 13.328 1 98.62 26 VAL B N 1
ATOM 1391 C CA . VAL B 1 26 ? 7.66 14.094 13.539 1 98.62 26 VAL B CA 1
ATOM 1392 C C . VAL B 1 26 ? 6.68 14.195 12.375 1 98.62 26 VAL B C 1
ATOM 1394 O O . VAL B 1 26 ? 6.176 15.281 12.07 1 98.62 26 VAL B O 1
ATOM 1397 N N . LEU B 1 27 ? 6.504 13.094 11.75 1 98.81 27 LEU B N 1
ATOM 1398 C CA . LEU B 1 27 ? 5.523 12.969 10.672 1 98.81 27 LEU B CA 1
ATOM 1399 C C . LEU B 1 27 ? 4.34 12.109 11.109 1 98.81 27 LEU B C 1
ATOM 1401 O O . LEU B 1 27 ? 4.531 11.016 11.648 1 98.81 27 LEU B O 1
ATOM 1405 N N . VAL B 1 28 ? 3.119 12.625 10.906 1 98.88 28 VAL B N 1
ATOM 1406 C CA . VAL B 1 28 ? 1.916 11.859 11.227 1 98.88 28 VAL B CA 1
ATOM 1407 C C . VAL B 1 28 ? 1.076 11.664 9.969 1 98.88 28 VAL B C 1
ATOM 1409 O O . VAL B 1 28 ? 0.703 12.633 9.305 1 98.88 28 VAL B O 1
ATOM 1412 N N . TYR B 1 29 ? 0.851 10.445 9.641 1 98.88 29 TYR B N 1
ATOM 1413 C CA . TYR B 1 29 ? -0.12 10.086 8.617 1 98.88 29 TYR B CA 1
ATOM 1414 C C . TYR B 1 29 ? -1.493 9.836 9.227 1 98.88 29 TYR B C 1
ATOM 1416 O O . TYR B 1 29 ? -1.603 9.25 10.305 1 98.88 29 TYR B O 1
ATOM 1424 N N . SER B 1 30 ? -2.504 10.234 8.516 1 98.62 30 SER B N 1
ATOM 1425 C CA . SER B 1 30 ? -3.832 9.789 8.93 1 98.62 30 SER B CA 1
ATOM 1426 C C . SER B 1 30 ? -4.652 9.312 7.73 1 98.62 30 SER B C 1
ATOM 1428 O O . SER B 1 30 ? -4.617 9.938 6.668 1 98.62 30 SER B O 1
ATOM 1430 N N . GLY B 1 31 ? -5.27 8.266 7.836 1 97.88 31 GLY B N 1
ATOM 1431 C CA . GLY B 1 31 ? -6.129 7.629 6.848 1 97.88 31 GLY B CA 1
ATOM 1432 C C . GLY B 1 31 ? -7.051 6.582 7.449 1 97.88 31 GLY B C 1
ATOM 1433 O O . GLY B 1 31 ? -7.059 6.379 8.664 1 97.88 31 GLY B O 1
ATOM 1434 N N . CYS B 1 32 ? -7.836 6.012 6.625 1 95.88 32 CYS B N 1
ATOM 1435 C CA . CYS B 1 32 ? -8.758 4.977 7.086 1 95.88 32 CYS B CA 1
ATOM 1436 C C . CYS B 1 32 ? -8.023 3.656 7.297 1 95.88 32 CYS B C 1
ATOM 1438 O O . CYS B 1 32 ? -7.016 3.387 6.645 1 95.88 32 CYS B O 1
ATOM 1440 N N . ALA B 1 33 ? -8.57 2.869 8.18 1 93.31 33 ALA B N 1
ATOM 1441 C CA . ALA B 1 33 ? -8.047 1.516 8.336 1 93.31 33 ALA B CA 1
ATOM 1442 C C . ALA B 1 33 ? -8.266 0.692 7.074 1 93.31 33 ALA B C 1
ATOM 1444 O O . ALA B 1 33 ? -9.227 0.921 6.332 1 93.31 33 ALA B O 1
ATOM 1445 N N . GLY B 1 34 ? -7.426 -0.245 6.832 1 93.44 34 GLY B N 1
ATOM 1446 C CA . GLY B 1 34 ? -7.594 -1.176 5.727 1 93.44 34 GLY B CA 1
ATOM 1447 C C . GLY B 1 34 ? -6.91 -0.72 4.449 1 93.44 34 GLY B C 1
ATOM 1448 O O . GLY B 1 34 ? -5.785 -1.129 4.164 1 93.44 34 GLY B O 1
ATOM 1449 N N . THR B 1 35 ? -7.488 0.303 3.787 1 94.69 35 THR B N 1
ATOM 1450 C CA . THR B 1 35 ? -7.016 0.609 2.443 1 94.69 35 THR B CA 1
ATOM 1451 C C . THR B 1 35 ? -5.992 1.743 2.473 1 94.69 35 THR B C 1
ATOM 1453 O O . THR B 1 35 ? -5.148 1.848 1.583 1 94.69 35 THR B O 1
ATOM 1456 N N . CYS B 1 36 ? -5.992 2.502 3.514 1 97.75 36 CYS B N 1
ATOM 1457 C CA . CYS B 1 36 ? -5.047 3.611 3.574 1 97.75 36 CYS B CA 1
ATOM 1458 C C . CYS B 1 36 ? -3.762 3.193 4.281 1 97.75 36 CYS B C 1
ATOM 1460 O O . CYS B 1 36 ? -2.695 3.75 4.023 1 97.75 36 CYS B O 1
ATOM 1462 N N . THR B 1 37 ? -3.803 2.221 5.164 1 97.81 37 THR B N 1
ATOM 1463 C CA . THR B 1 37 ? -2.648 1.823 5.965 1 97.81 37 THR B CA 1
ATOM 1464 C C . THR B 1 37 ? -1.485 1.413 5.066 1 97.81 37 THR B C 1
ATOM 1466 O O . THR B 1 37 ? -0.359 1.88 5.246 1 97.81 37 THR B O 1
ATOM 1469 N N . PRO B 1 38 ? -1.774 0.605 4.062 1 97.94 38 PRO B N 1
ATOM 1470 C CA . PRO B 1 38 ? -0.674 0.225 3.174 1 97.94 38 PRO B CA 1
ATOM 1471 C C . PRO B 1 38 ? -0.029 1.426 2.486 1 97.94 38 PRO B C 1
ATOM 1473 O O . PRO B 1 38 ? 1.187 1.441 2.275 1 97.94 38 PRO B O 1
ATOM 1476 N N . PHE B 1 39 ? -0.782 2.4 2.182 1 98.38 39 PHE B N 1
ATOM 1477 C CA . PHE B 1 39 ? -0.217 3.568 1.515 1 98.38 39 PHE B CA 1
ATOM 1478 C C . PHE B 1 39 ? 0.628 4.387 2.482 1 98.38 39 PHE B C 1
ATOM 1480 O O . PHE B 1 39 ? 1.65 4.957 2.094 1 98.38 39 PHE B O 1
ATOM 1487 N N . ALA B 1 40 ? 0.16 4.461 3.713 1 98.56 40 ALA B N 1
ATOM 1488 C CA . ALA B 1 40 ? 1 5.113 4.715 1 98.56 40 ALA B CA 1
ATOM 1489 C C . ALA B 1 40 ? 2.352 4.414 4.836 1 98.56 40 ALA B C 1
ATOM 1491 O O . ALA B 1 40 ? 3.395 5.074 4.887 1 98.56 40 ALA B O 1
ATOM 1492 N N . GLU B 1 41 ? 2.328 3.133 4.852 1 98.44 41 GLU B N 1
ATOM 1493 C CA . GLU B 1 41 ? 3.557 2.355 4.973 1 98.44 41 GLU B CA 1
ATOM 1494 C C . GLU B 1 41 ? 4.449 2.537 3.746 1 98.44 41 GLU B C 1
ATOM 1496 O O . GLU B 1 41 ? 5.672 2.637 3.871 1 98.44 41 GLU B O 1
ATOM 1501 N N . LEU B 1 42 ? 3.83 2.549 2.607 1 98.31 42 LEU B N 1
ATOM 1502 C CA . LEU B 1 42 ? 4.57 2.771 1.369 1 98.31 42 LEU B CA 1
ATOM 1503 C C . LEU B 1 42 ? 5.281 4.121 1.396 1 98.31 42 LEU B C 1
ATOM 1505 O O . LEU B 1 42 ? 6.465 4.207 1.073 1 98.31 42 LEU B O 1
ATOM 1509 N N . LEU B 1 43 ? 4.555 5.129 1.779 1 98.69 43 LEU B N 1
ATOM 1510 C CA . LEU B 1 43 ? 5.105 6.477 1.848 1 98.69 43 LEU B CA 1
ATOM 1511 C C . LEU B 1 43 ? 6.199 6.566 2.91 1 98.69 43 LEU B C 1
ATOM 1513 O O . LEU B 1 43 ? 7.242 7.18 2.684 1 98.69 43 LEU B O 1
ATOM 1517 N N . ALA B 1 44 ? 5.957 5.949 4.047 1 98.5 44 ALA B N 1
ATOM 1518 C CA . ALA B 1 44 ? 6.949 5.93 5.113 1 98.5 44 ALA B CA 1
ATOM 1519 C C . ALA B 1 44 ? 8.266 5.324 4.633 1 98.5 44 ALA B C 1
ATOM 1521 O O . ALA B 1 44 ? 9.344 5.812 4.973 1 98.5 44 ALA B O 1
ATOM 1522 N N . PHE B 1 45 ? 8.141 4.332 3.863 1 97.94 45 PHE B N 1
ATOM 1523 C CA . PHE B 1 45 ? 9.32 3.627 3.373 1 97.94 45 PHE B CA 1
ATOM 1524 C C . PHE B 1 45 ? 10.188 4.547 2.523 1 97.94 45 PHE B C 1
ATOM 1526 O O . PHE B 1 45 ? 11.414 4.426 2.518 1 97.94 45 PHE B O 1
ATOM 1533 N N . THR B 1 46 ? 9.594 5.434 1.769 1 97.5 46 THR B N 1
ATOM 1534 C CA . THR B 1 46 ? 10.352 6.336 0.904 1 97.5 46 THR B CA 1
ATOM 1535 C C . THR B 1 46 ? 11.266 7.238 1.728 1 97.5 46 THR B C 1
ATOM 1537 O O . THR B 1 46 ? 12.188 7.848 1.191 1 97.5 46 THR B O 1
ATOM 1540 N N . LEU B 1 47 ? 10.992 7.348 3.014 1 98.12 47 LEU B N 1
ATOM 1541 C CA . LEU B 1 47 ? 11.727 8.273 3.869 1 98.12 47 LEU B CA 1
ATOM 1542 C C . LEU B 1 47 ? 12.773 7.543 4.699 1 98.12 47 LEU B C 1
ATOM 1544 O O . LEU B 1 47 ? 13.359 8.117 5.613 1 98.12 47 LEU B O 1
ATOM 1548 N N . ARG B 1 48 ? 12.906 6.289 4.363 1 96.06 48 ARG B N 1
ATOM 1549 C CA . ARG B 1 48 ? 13.977 5.555 5.035 1 96.06 48 ARG B CA 1
ATOM 1550 C C . ARG B 1 48 ? 15.312 6.262 4.867 1 96.06 48 ARG B C 1
ATOM 1552 O O . ARG B 1 48 ? 15.562 6.902 3.84 1 96.06 48 ARG B O 1
ATOM 1559 N N . GLY B 1 49 ? 16.156 6.129 5.879 1 95.44 49 GLY B N 1
ATOM 1560 C CA . GLY B 1 49 ? 17.453 6.785 5.82 1 95.44 49 GLY B CA 1
ATOM 1561 C C . GLY B 1 49 ? 17.438 8.188 6.402 1 95.44 49 GLY B C 1
ATOM 1562 O O . GLY B 1 49 ? 18.469 8.859 6.449 1 95.44 49 GLY B O 1
ATOM 1563 N N . THR B 1 50 ? 16.281 8.711 6.766 1 97.88 50 THR B N 1
ATOM 1564 C CA . THR B 1 50 ? 16.172 9.984 7.465 1 97.88 50 THR B CA 1
ATOM 1565 C C . THR B 1 50 ? 15.977 9.758 8.961 1 97.88 50 THR B C 1
ATOM 1567 O O . THR B 1 50 ? 15.844 8.625 9.414 1 97.88 50 THR B O 1
ATOM 1570 N N . ASP B 1 51 ? 15.945 10.859 9.727 1 97.88 51 ASP B N 1
ATOM 1571 C CA . ASP B 1 51 ? 15.766 10.781 11.18 1 97.88 51 ASP B CA 1
ATOM 1572 C C . ASP B 1 51 ? 14.328 11.109 11.562 1 97.88 51 ASP B C 1
ATOM 1574 O O . ASP B 1 51 ? 14.055 11.477 12.711 1 97.88 51 ASP B O 1
ATOM 1578 N N . LEU B 1 52 ? 13.445 10.984 10.625 1 98.19 52 LEU B N 1
ATOM 1579 C CA . LEU B 1 52 ? 12.047 11.297 10.883 1 98.19 52 LEU B CA 1
ATOM 1580 C C . LEU B 1 52 ? 11.398 10.211 11.742 1 98.19 52 LEU B C 1
ATOM 1582 O O . LEU B 1 52 ? 11.594 9.016 11.492 1 98.19 52 LEU B O 1
ATOM 1586 N N . GLU B 1 53 ? 10.719 10.633 12.758 1 98.19 53 GLU B N 1
ATOM 1587 C CA . GLU B 1 53 ? 9.797 9.75 13.461 1 98.19 53 GLU B CA 1
ATOM 1588 C C . GLU B 1 53 ? 8.43 9.727 12.773 1 98.19 53 GLU B C 1
ATOM 1590 O O . GLU B 1 53 ? 7.848 10.773 12.5 1 98.19 53 GLU B O 1
ATOM 1595 N N . GLN B 1 54 ? 7.926 8.539 12.547 1 98.5 54 GLN B N 1
ATOM 1596 C CA . GLN B 1 54 ? 6.715 8.43 11.742 1 98.5 54 GLN B CA 1
ATOM 1597 C C . GLN B 1 54 ? 5.621 7.672 12.492 1 98.5 54 GLN B C 1
ATOM 1599 O O . GLN B 1 54 ? 5.891 6.656 13.133 1 98.5 54 GLN B O 1
ATOM 1604 N N . TYR B 1 55 ? 4.414 8.227 12.406 1 98.69 55 TYR B N 1
ATOM 1605 C CA . TYR B 1 55 ? 3.268 7.68 13.125 1 98.69 55 TYR B CA 1
ATOM 1606 C C . TYR B 1 55 ? 2.043 7.617 12.219 1 98.69 55 TYR B C 1
ATOM 1608 O O . TYR B 1 55 ? 1.939 8.367 11.25 1 98.69 55 TYR B O 1
ATOM 1616 N N . TYR B 1 56 ? 1.157 6.707 12.539 1 98.56 56 TYR B N 1
ATOM 1617 C CA . TYR B 1 56 ? -0.101 6.57 11.812 1 98.56 56 TYR B CA 1
ATOM 1618 C C . TYR B 1 56 ? -1.291 6.758 12.75 1 98.56 56 TYR B C 1
ATOM 1620 O O . TYR B 1 56 ? -1.303 6.227 13.859 1 98.56 56 TYR B O 1
ATOM 1628 N N . SER B 1 57 ? -2.217 7.566 12.344 1 98 57 SER B N 1
ATOM 1629 C CA . SER B 1 57 ? -3.5 7.746 13.023 1 98 57 SER B CA 1
ATOM 1630 C C . SER B 1 57 ? -4.652 7.23 12.164 1 98 57 SER B C 1
ATOM 1632 O O . SER B 1 57 ? -4.77 7.59 10.992 1 98 57 SER B O 1
ATOM 1634 N N . ILE B 1 58 ? -5.547 6.359 12.797 1 96.62 58 ILE B N 1
ATOM 1635 C CA . ILE B 1 58 ? -6.703 5.832 12.078 1 96.62 58 ILE B CA 1
ATOM 1636 C C . ILE B 1 58 ? -7.871 6.809 12.188 1 96.62 58 ILE B C 1
ATOM 1638 O O . ILE B 1 58 ? -8.305 7.141 13.297 1 96.62 58 ILE B O 1
ATOM 1642 N N . ASP B 1 59 ? -8.336 7.355 11.07 1 96.06 59 ASP B N 1
ATOM 1643 C CA . ASP B 1 59 ? -9.555 8.156 10.984 1 96.06 59 ASP B CA 1
ATOM 1644 C C . ASP B 1 59 ? -9.43 9.43 11.82 1 96.06 59 ASP B C 1
ATOM 1646 O O . ASP B 1 59 ? -10.359 9.789 12.555 1 96.06 59 ASP B O 1
ATOM 1650 N N . LEU B 1 60 ? -8.281 9.961 11.898 1 97.19 60 LEU B N 1
ATOM 1651 C CA . LEU B 1 60 ? -8.016 11.234 12.562 1 97.19 60 LEU B CA 1
ATOM 1652 C C . LEU B 1 60 ? -8.148 11.102 14.07 1 97.19 60 LEU B C 1
ATOM 1654 O O . LEU B 1 60 ? -8.398 12.086 14.766 1 97.19 60 LEU B O 1
ATOM 1658 N N . ARG B 1 61 ? -8.023 9.906 14.586 1 94.62 61 ARG B N 1
ATOM 1659 C CA . ARG B 1 61 ? -8.023 9.703 16.031 1 94.62 61 ARG B CA 1
ATOM 1660 C C . ARG B 1 61 ? -6.734 10.211 16.656 1 94.62 61 ARG B C 1
ATOM 1662 O O . ARG B 1 61 ? -5.676 10.188 16.016 1 94.62 61 ARG B O 1
ATOM 1669 N N . ARG B 1 62 ? -6.859 10.57 17.875 1 93.62 62 ARG B N 1
ATOM 1670 C CA . ARG B 1 62 ? -5.711 11.094 18.594 1 93.62 62 ARG B CA 1
ATOM 1671 C C . ARG B 1 62 ? -4.91 9.969 19.25 1 93.62 62 ARG B C 1
ATOM 1673 O O . ARG B 1 62 ? -4.582 10.031 20.438 1 93.62 62 ARG B O 1
ATOM 1680 N N . GLU B 1 63 ? -4.855 8.914 18.688 1 94.81 63 GLU B N 1
ATOM 1681 C CA . GLU B 1 63 ? -4.016 7.75 18.969 1 94.81 63 GLU B CA 1
ATOM 1682 C C . GLU B 1 63 ? -3.037 7.492 17.828 1 94.81 63 GLU B C 1
ATOM 1684 O O . GLU B 1 63 ? -3.449 7.262 16.688 1 94.81 63 GLU B O 1
ATOM 1689 N N . TYR B 1 64 ? -1.771 7.613 18.203 1 97.94 64 TYR B N 1
ATOM 1690 C CA . TYR B 1 64 ? -0.742 7.57 17.172 1 97.94 64 TYR B CA 1
ATOM 1691 C C . TYR B 1 64 ? 0.061 6.277 17.266 1 97.94 64 TYR B C 1
ATOM 1693 O O . TYR B 1 64 ? 0.77 6.043 18.234 1 97.94 64 TYR B O 1
ATOM 1701 N N . LEU B 1 65 ? -0.07 5.48 16.25 1 97.69 65 LEU B N 1
ATOM 1702 C CA . LEU B 1 65 ? 0.63 4.203 16.172 1 97.69 65 LEU B CA 1
ATOM 1703 C C . LEU B 1 65 ? 2.023 4.383 15.578 1 97.69 65 LEU B C 1
ATOM 1705 O O . LEU B 1 65 ? 2.174 4.973 14.5 1 97.69 65 LEU B O 1
ATOM 1709 N N . ARG B 1 66 ? 2.996 3.945 16.266 1 97.69 66 ARG B N 1
ATOM 1710 C CA . ARG B 1 66 ? 4.371 4.074 15.805 1 97.69 66 ARG B CA 1
ATOM 1711 C C . ARG B 1 66 ? 4.609 3.234 14.555 1 97.69 66 ARG B C 1
ATOM 1713 O O . ARG B 1 66 ? 4.117 2.109 14.453 1 97.69 66 ARG B O 1
ATOM 1720 N N . MET B 1 67 ? 5.309 3.775 13.609 1 97.31 67 MET B N 1
ATOM 1721 C CA . MET B 1 67 ? 5.73 3.027 12.422 1 97.31 67 MET B CA 1
ATOM 1722 C C . MET B 1 67 ? 7.207 2.662 12.508 1 97.31 67 MET B C 1
ATOM 1724 O O . MET B 1 67 ? 8.031 3.48 12.922 1 97.31 67 MET B O 1
ATOM 1728 N N . GLU B 1 68 ? 7.496 1.467 12.086 1 96.19 68 GLU B N 1
ATOM 1729 C CA . GLU B 1 68 ? 8.867 0.983 12.211 1 96.19 68 GLU B CA 1
ATOM 1730 C C . GLU B 1 68 ? 9.328 0.299 10.93 1 96.19 68 GLU B C 1
ATOM 1732 O O . GLU B 1 68 ? 8.539 -0.349 10.242 1 96.19 68 GLU B O 1
ATOM 1737 N N . LEU B 1 69 ? 10.609 0.449 10.672 1 96.31 69 LEU B N 1
ATOM 1738 C CA . LEU B 1 69 ? 11.219 -0.245 9.539 1 96.31 69 LEU B CA 1
ATOM 1739 C C . LEU B 1 69 ? 11.555 -1.688 9.906 1 96.31 69 LEU B C 1
ATOM 1741 O O . LEU B 1 69 ? 12.211 -1.938 10.914 1 96.31 69 LEU B O 1
ATOM 1745 N N . ARG B 1 70 ? 11.039 -2.598 9.156 1 93.25 70 ARG B N 1
ATOM 1746 C CA . ARG B 1 70 ? 11.328 -4.023 9.258 1 93.25 70 ARG B CA 1
ATOM 1747 C C . ARG B 1 70 ? 11.977 -4.547 7.98 1 93.25 70 ARG B C 1
ATOM 1749 O O . ARG B 1 70 ? 12.211 -3.783 7.043 1 93.25 70 ARG B O 1
ATOM 1756 N N . ASP B 1 71 ? 12.258 -5.805 7.953 1 91.12 71 ASP B N 1
ATOM 1757 C CA . ASP B 1 71 ? 12.922 -6.41 6.805 1 91.12 71 ASP B CA 1
ATOM 1758 C C . ASP B 1 71 ? 12.055 -6.305 5.551 1 91.12 71 ASP B C 1
ATOM 1760 O O . ASP B 1 71 ? 12.578 -6.176 4.438 1 91.12 71 ASP B O 1
ATOM 1764 N N . HIS B 1 72 ? 10.711 -6.281 5.727 1 93.44 72 HIS B N 1
ATOM 1765 C CA . HIS B 1 72 ? 9.797 -6.305 4.586 1 93.44 72 HIS B CA 1
ATOM 1766 C C . HIS B 1 72 ? 9.305 -4.902 4.242 1 93.44 72 HIS B C 1
ATOM 1768 O O . HIS B 1 72 ? 8.555 -4.723 3.285 1 93.44 72 HIS B O 1
ATOM 1774 N N . GLY B 1 73 ? 9.703 -3.893 5.023 1 94.31 73 GLY B N 1
ATOM 1775 C CA . GLY B 1 73 ? 9.258 -2.523 4.82 1 94.31 73 GLY B CA 1
ATOM 1776 C C . GLY B 1 73 ? 8.781 -1.855 6.094 1 94.31 73 GLY B C 1
ATOM 1777 O O . GLY B 1 73 ? 8.984 -2.379 7.191 1 94.31 73 GLY B O 1
ATOM 1778 N N . TYR B 1 74 ? 8.242 -0.725 6 1 96.19 74 TYR B N 1
ATOM 1779 C CA . TYR B 1 74 ? 7.668 -0.063 7.168 1 96.19 74 TYR B CA 1
ATOM 1780 C C . TYR B 1 74 ? 6.336 -0.694 7.555 1 96.19 74 TYR B C 1
ATOM 1782 O O . TYR B 1 74 ? 5.547 -1.079 6.688 1 96.19 74 TYR B O 1
ATOM 1790 N N . THR B 1 75 ? 6.152 -0.767 8.828 1 96.38 75 THR B N 1
ATOM 1791 C CA . THR B 1 75 ? 4.922 -1.349 9.359 1 96.38 75 THR B CA 1
ATOM 1792 C C . THR B 1 75 ? 4.344 -0.476 10.469 1 96.38 75 THR B C 1
ATOM 1794 O O . THR B 1 75 ? 5.086 0.046 11.305 1 96.38 75 THR B O 1
ATOM 1797 N N . VAL B 1 76 ? 3.045 -0.3 10.375 1 97.19 76 VAL B N 1
ATOM 1798 C CA . VAL B 1 76 ? 2.344 0.279 11.516 1 97.19 76 VAL B CA 1
ATOM 1799 C C . VAL B 1 76 ? 2.303 -0.728 12.664 1 97.19 76 VAL B C 1
ATOM 1801 O O . VAL B 1 76 ? 1.87 -1.868 12.484 1 97.19 76 VAL B O 1
ATOM 1804 N N . THR B 1 77 ? 2.795 -0.319 13.805 1 94.69 77 THR B N 1
ATOM 1805 C CA . THR B 1 77 ? 2.811 -1.203 14.969 1 94.69 77 THR B CA 1
ATOM 1806 C C . THR B 1 77 ? 1.609 -0.933 15.867 1 94.69 77 THR B C 1
ATOM 1808 O O . THR B 1 77 ? 0.829 -0.014 15.617 1 94.69 77 THR B O 1
ATOM 1811 N N . ASP B 1 78 ? 1.494 -1.784 16.906 1 92.06 78 ASP B N 1
ATOM 1812 C CA . ASP B 1 78 ? 0.407 -1.598 17.859 1 92.06 78 ASP B CA 1
ATOM 1813 C C . ASP B 1 78 ? 0.823 -0.657 18.984 1 92.06 78 ASP B C 1
ATOM 1815 O O . ASP B 1 78 ? 0.038 -0.385 19.891 1 92.06 78 ASP B O 1
ATOM 1819 N N . GLU B 1 79 ? 2.064 -0.198 18.922 1 93 79 GLU B N 1
ATOM 1820 C CA . GLU B 1 79 ? 2.541 0.725 19.953 1 93 79 GLU B CA 1
ATOM 1821 C C . GLU B 1 79 ? 1.946 2.117 19.766 1 93 79 GLU B C 1
ATOM 1823 O O . GLU B 1 79 ? 2.07 2.709 18.688 1 93 79 GLU B O 1
ATOM 1828 N N . ARG B 1 80 ? 1.387 2.59 20.844 1 94.81 80 ARG B N 1
ATOM 1829 C CA . ARG B 1 80 ? 0.724 3.889 20.812 1 94.81 80 ARG B CA 1
ATOM 1830 C C . ARG B 1 80 ? 1.564 4.949 21.516 1 94.81 80 ARG B C 1
ATOM 1832 O O . ARG B 1 80 ? 2.178 4.68 22.547 1 94.81 80 ARG B O 1
ATOM 1839 N N . GLU B 1 81 ? 1.575 6.098 20.922 1 94.31 81 GLU B N 1
ATOM 1840 C CA . GLU B 1 81 ? 2.277 7.246 21.5 1 94.31 81 GLU B CA 1
ATOM 1841 C C . GLU B 1 81 ? 1.357 8.461 21.609 1 94.31 81 GLU B C 1
ATOM 1843 O O . GLU B 1 81 ? 0.348 8.539 20.906 1 94.31 81 GLU B O 1
ATOM 1848 N N . GLU B 1 82 ? 1.637 9.258 22.547 1 92.12 82 GLU B N 1
ATOM 1849 C CA . GLU B 1 82 ? 1.007 10.57 22.625 1 92.12 82 GLU B CA 1
ATOM 1850 C C . GLU B 1 82 ? 1.89 11.641 21.984 1 92.12 82 GLU B C 1
ATOM 1852 O O . GLU B 1 82 ? 3.098 11.68 22.234 1 92.12 82 GLU B O 1
ATOM 1857 N N . LEU B 1 83 ? 1.309 12.336 21.125 1 96.62 83 LEU B N 1
ATOM 1858 C CA . LEU B 1 83 ? 2.047 13.406 20.469 1 96.62 83 LEU B CA 1
ATOM 1859 C C . LEU B 1 83 ? 1.451 14.766 20.797 1 96.62 83 LEU B C 1
ATOM 1861 O O . LEU B 1 83 ? 0.229 14.922 20.859 1 96.62 83 LEU B O 1
ATOM 1865 N N . GLU B 1 84 ? 2.324 15.742 21.031 1 93.69 84 GLU B N 1
ATOM 1866 C CA . GLU B 1 84 ? 1.873 17.109 21.297 1 93.69 84 GLU B CA 1
ATOM 1867 C C . GLU B 1 84 ? 1.92 17.953 20.047 1 93.69 84 GLU B C 1
ATOM 1869 O O . GLU B 1 84 ? 1.261 19 19.969 1 93.69 84 GLU B O 1
ATOM 1874 N N . SER B 1 85 ? 2.766 17.562 19.203 1 97.88 85 SER B N 1
ATOM 1875 C CA . SER B 1 85 ? 2.926 18.312 17.953 1 97.88 85 SER B CA 1
ATOM 1876 C C . SER B 1 85 ? 3.498 17.422 16.859 1 97.88 85 SER B C 1
ATOM 1878 O O . SER B 1 85 ? 4.004 16.328 17.125 1 97.88 85 SER B O 1
ATOM 1880 N N . ALA B 1 86 ? 3.342 17.828 15.648 1 98.62 86 ALA B N 1
ATOM 1881 C CA . ALA B 1 86 ? 3.953 17.219 14.469 1 98.62 86 ALA B CA 1
ATOM 1882 C C . ALA B 1 86 ? 4.586 18.281 13.57 1 98.62 86 ALA B C 1
ATOM 1884 O O . ALA B 1 86 ? 4.215 19.453 13.625 1 98.62 86 ALA B O 1
ATOM 1885 N N . ASP B 1 87 ? 5.543 17.906 12.82 1 98.75 87 ASP B N 1
ATOM 1886 C CA . ASP B 1 87 ? 6.184 18.812 11.883 1 98.75 87 ASP B CA 1
ATOM 1887 C C . ASP B 1 87 ? 5.492 18.781 10.523 1 98.75 87 ASP B C 1
ATOM 1889 O O . ASP B 1 87 ? 5.539 19.766 9.773 1 98.75 87 ASP B O 1
ATOM 1893 N N . VAL B 1 88 ? 4.898 17.672 10.18 1 98.81 88 VAL B N 1
ATOM 1894 C CA . VAL B 1 88 ? 4.117 17.5 8.961 1 98.81 88 VAL B CA 1
ATOM 1895 C C . VAL B 1 88 ? 2.971 16.516 9.227 1 98.81 88 VAL B C 1
ATOM 1897 O O . VAL B 1 88 ? 3.133 15.539 9.953 1 98.81 88 VAL B O 1
ATOM 1900 N N . VAL B 1 89 ? 1.836 16.797 8.695 1 98.88 89 VAL B N 1
ATOM 1901 C CA . VAL B 1 89 ? 0.719 15.852 8.68 1 98.88 89 VAL B CA 1
ATOM 1902 C C . VAL B 1 89 ? 0.402 15.453 7.238 1 98.88 89 VAL B C 1
ATOM 1904 O O . VAL B 1 89 ? 0.374 16.297 6.344 1 98.88 89 VAL B O 1
ATOM 1907 N N . VAL B 1 90 ? 0.248 14.219 7.004 1 98.94 90 VAL B N 1
ATOM 1908 C CA . VAL B 1 90 ? -0.137 13.664 5.715 1 98.94 90 VAL B CA 1
ATOM 1909 C C . VAL B 1 90 ? -1.545 13.078 5.805 1 98.94 90 VAL B C 1
ATOM 1911 O O . VAL B 1 90 ? -1.786 12.133 6.566 1 98.94 90 VAL B O 1
ATOM 1914 N N . LEU B 1 91 ? -2.449 13.609 5.074 1 98.88 91 LEU B N 1
ATOM 1915 C CA . LEU B 1 91 ? -3.787 13.039 4.984 1 98.88 91 LEU B CA 1
ATOM 1916 C C . LEU B 1 91 ? -3.916 12.148 3.75 1 98.88 91 LEU B C 1
ATOM 1918 O O . LEU B 1 91 ? -3.516 12.547 2.652 1 98.88 91 LEU B O 1
ATOM 1922 N N . LEU B 1 92 ? -4.453 11.008 3.961 1 98.62 92 LEU B N 1
ATOM 1923 C CA . LEU B 1 92 ? -4.672 10.07 2.863 1 98.62 92 LEU B CA 1
ATOM 1924 C C . LEU B 1 92 ? -6.098 10.164 2.338 1 98.62 92 LEU B C 1
ATOM 1926 O O . LEU B 1 92 ? -7.031 10.422 3.104 1 98.62 92 LEU B O 1
ATOM 1930 N N . GLY B 1 93 ? -6.246 9.914 1.097 1 97.44 93 GLY B N 1
ATOM 1931 C CA . GLY B 1 93 ? -7.473 10.219 0.374 1 97.44 93 GLY B CA 1
ATOM 1932 C C . GLY B 1 93 ? -8.672 9.43 0.865 1 97.44 93 GLY B C 1
ATOM 1933 O O . GLY B 1 93 ? -9.812 9.859 0.703 1 97.44 93 GLY B O 1
ATOM 1934 N N . GLY B 1 94 ? -8.391 8.312 1.465 1 96.5 94 GLY B N 1
ATOM 1935 C CA . GLY B 1 94 ? -9.5 7.527 1.984 1 96.5 94 GLY B CA 1
ATOM 1936 C C . GLY B 1 94 ? -10.375 8.297 2.951 1 96.5 94 GLY B C 1
ATOM 1937 O O . GLY B 1 94 ? -11.57 8.016 3.076 1 96.5 94 GLY B O 1
ATOM 1938 N N . LEU B 1 95 ? -9.875 9.273 3.615 1 97.25 95 LEU B N 1
ATOM 1939 C CA . LEU B 1 95 ? -10.609 10.086 4.582 1 97.25 95 LEU B CA 1
ATOM 1940 C C . LEU B 1 95 ? -11.688 10.906 3.889 1 97.25 95 LEU B C 1
ATOM 1942 O O . LEU B 1 95 ? -12.688 11.281 4.512 1 97.25 95 LEU B O 1
ATOM 1946 N N . ALA B 1 96 ? -11.461 11.242 2.602 1 95.12 96 ALA B N 1
ATOM 1947 C CA . ALA B 1 96 ? -12.359 12.125 1.872 1 95.12 96 ALA B CA 1
ATOM 1948 C C . ALA B 1 96 ? -13.391 11.32 1.077 1 95.12 96 ALA B C 1
ATOM 1950 O O . ALA B 1 96 ? -14.195 11.891 0.335 1 95.12 96 ALA B O 1
ATOM 1951 N N . MET B 1 97 ? -13.312 9.977 1.182 1 91.81 97 MET B N 1
ATOM 1952 C CA . MET B 1 97 ? -14.273 9.117 0.489 1 91.81 97 MET B CA 1
ATOM 1953 C C . MET B 1 97 ? -15.57 9 1.283 1 91.81 97 MET B C 1
ATOM 1955 O O . MET B 1 97 ? -15.57 9.156 2.506 1 91.81 97 MET B O 1
ATOM 1959 N N . PRO B 1 98 ? -16.672 8.734 0.593 1 82.62 98 PRO B N 1
ATOM 1960 C CA . PRO B 1 98 ? -17.969 8.672 1.263 1 82.62 98 PRO B CA 1
ATOM 1961 C C . PRO B 1 98 ? -18.031 7.594 2.342 1 82.62 98 PRO B C 1
ATOM 1963 O O . PRO B 1 98 ? -18.844 7.68 3.266 1 82.62 98 PRO B O 1
ATOM 1966 N N . ILE B 1 99 ? -17.25 6.617 2.221 1 81.25 99 ILE B N 1
ATOM 1967 C CA . ILE B 1 99 ? -17.25 5.512 3.176 1 81.25 99 ILE B CA 1
ATOM 1968 C C . ILE B 1 99 ? -16.734 6 4.527 1 81.25 99 ILE B C 1
ATOM 1970 O O . ILE B 1 99 ? -17.047 5.414 5.566 1 81.25 99 ILE B O 1
ATOM 1974 N N . SER B 1 100 ? -15.945 6.996 4.496 1 86.94 100 SER B N 1
ATOM 1975 C CA . SER B 1 100 ? -15.398 7.578 5.715 1 86.94 100 SER B CA 1
ATOM 1976 C C . SER B 1 100 ? -16.375 8.586 6.324 1 86.94 100 SER B C 1
ATOM 1978 O O . SER B 1 100 ? -17.047 9.328 5.602 1 86.94 100 SER B O 1
ATOM 1980 N N . ASP B 1 101 ? -16.438 8.633 7.625 1 90.25 101 ASP B N 1
ATOM 1981 C CA . ASP B 1 101 ? -17.25 9.617 8.32 1 90.25 101 ASP B CA 1
ATOM 1982 C C . ASP B 1 101 ? -16.453 10.883 8.617 1 90.25 101 ASP B C 1
ATOM 1984 O O . ASP B 1 101 ? -16.984 11.836 9.195 1 90.25 101 ASP B O 1
ATOM 1988 N N . ALA B 1 102 ? -15.258 10.953 8.203 1 94.88 102 ALA B N 1
ATOM 1989 C CA . ALA B 1 102 ? -14.398 12.109 8.461 1 94.88 102 ALA B CA 1
ATOM 1990 C C . ALA B 1 102 ? -14.82 13.305 7.613 1 94.88 102 ALA B C 1
ATOM 1992 O O . ALA B 1 102 ? -15.211 13.141 6.453 1 94.88 102 ALA B O 1
ATOM 1993 N N . THR B 1 103 ? -14.688 14.469 8.18 1 96 103 THR B N 1
ATOM 1994 C CA . THR B 1 103 ? -15 15.711 7.488 1 96 103 THR B CA 1
ATOM 1995 C C . THR B 1 103 ? -13.797 16.656 7.496 1 96 103 THR B C 1
ATOM 1997 O O . THR B 1 103 ? -12.867 16.469 8.289 1 96 103 THR B O 1
ATOM 2000 N N . PRO B 1 104 ? -13.82 17.656 6.633 1 97.31 104 PRO B N 1
ATOM 2001 C CA . PRO B 1 104 ? -12.758 18.656 6.691 1 97.31 104 PRO B CA 1
ATOM 2002 C C . PRO B 1 104 ? -12.656 19.328 8.062 1 97.31 104 PRO B C 1
ATOM 2004 O O . PRO B 1 104 ? -11.555 19.672 8.5 1 97.31 104 PRO B O 1
ATOM 2007 N N . ASP B 1 105 ? -13.781 19.5 8.703 1 97.38 105 ASP B N 1
ATOM 2008 C CA . ASP B 1 105 ? -13.766 20.078 10.047 1 97.38 105 ASP B CA 1
ATOM 2009 C C . ASP B 1 105 ? -13.023 19.172 11.023 1 97.38 105 ASP B C 1
ATOM 2011 O O . ASP B 1 105 ? -12.25 19.656 11.859 1 97.38 105 ASP B O 1
ATOM 2015 N N . ASP B 1 106 ? -13.281 17.875 10.945 1 97.75 106 ASP B N 1
ATOM 2016 C CA . ASP B 1 106 ? -12.531 16.906 11.758 1 97.75 106 ASP B CA 1
ATOM 2017 C C . ASP B 1 106 ? -11.031 17.047 11.508 1 97.75 106 ASP B C 1
ATOM 2019 O O . ASP B 1 106 ? -10.234 17 12.453 1 97.75 106 ASP B O 1
ATOM 2023 N N . ALA B 1 107 ? -10.656 17.188 10.273 1 98.31 107 ALA B N 1
ATOM 2024 C CA . ALA B 1 107 ? -9.25 17.297 9.891 1 98.31 107 ALA B CA 1
ATOM 2025 C C . ALA B 1 107 ? -8.633 18.578 10.438 1 98.31 107 ALA B C 1
ATOM 2027 O O . ALA B 1 107 ? -7.488 18.578 10.898 1 98.31 107 ALA B O 1
ATOM 2028 N N . ARG B 1 108 ? -9.375 19.656 10.375 1 97.94 108 ARG B N 1
ATOM 2029 C CA . ARG B 1 108 ? -8.898 20.922 10.914 1 97.94 108 ARG B CA 1
ATOM 2030 C C . ARG B 1 108 ? -8.602 20.812 12.406 1 97.94 108 ARG B C 1
ATOM 2032 O O . ARG B 1 108 ? -7.562 21.266 12.875 1 97.94 108 ARG B O 1
ATOM 2039 N N . GLU B 1 109 ? -9.539 20.188 13.109 1 97.62 109 GLU B N 1
ATOM 2040 C CA . GLU B 1 109 ? -9.344 19.984 14.539 1 97.62 109 GLU B CA 1
ATOM 2041 C C . GLU B 1 109 ? -8.109 19.125 14.805 1 97.62 109 GLU B C 1
ATOM 2043 O O . GLU B 1 109 ? -7.344 19.391 15.727 1 97.62 109 GLU B O 1
ATOM 2048 N N . PHE B 1 110 ? -7.984 18.078 14.039 1 98.12 110 PHE B N 1
ATOM 2049 C CA . PHE B 1 110 ? -6.844 17.172 14.117 1 98.12 110 PHE B CA 1
ATOM 2050 C C . PHE B 1 110 ? -5.535 17.938 13.93 1 98.12 110 PHE B C 1
ATOM 2052 O O . PHE B 1 110 ? -4.586 17.734 14.688 1 98.12 110 PHE B O 1
ATOM 2059 N N . LEU B 1 111 ? -5.484 18.844 12.914 1 98.44 111 LEU B N 1
ATOM 2060 C CA . LEU B 1 111 ? -4.309 19.656 12.625 1 98.44 111 LEU B CA 1
ATOM 2061 C C . LEU B 1 111 ? -4.02 20.609 13.781 1 98.44 111 LEU B C 1
ATOM 2063 O O . LEU B 1 111 ? -2.865 20.781 14.18 1 98.44 111 LEU B O 1
ATOM 2067 N N . GLU B 1 112 ? -5.031 21.219 14.281 1 97.81 112 GLU B N 1
ATOM 2068 C CA . GLU B 1 112 ? -4.879 22.141 15.398 1 97.81 112 GLU B CA 1
ATOM 2069 C C . GLU B 1 112 ? -4.262 21.438 16.609 1 97.81 112 GLU B C 1
ATOM 2071 O O . GLU B 1 112 ? -3.389 22 17.281 1 97.81 112 GLU B O 1
ATOM 2076 N N . GLU B 1 113 ? -4.73 20.266 16.828 1 96.88 113 GLU B N 1
ATOM 2077 C CA . GLU B 1 113 ? -4.242 19.5 17.969 1 96.88 113 GLU B CA 1
ATOM 2078 C C . GLU B 1 113 ? -2.758 19.172 17.828 1 96.88 113 GLU B C 1
ATOM 2080 O O . GLU B 1 113 ? -2.051 19.031 18.828 1 96.88 113 GLU B O 1
ATOM 2085 N N . LEU B 1 114 ? -2.268 19.125 16.641 1 98.31 114 LEU B N 1
ATOM 2086 C CA . LEU B 1 114 ? -0.879 18.766 16.375 1 98.31 114 LEU B CA 1
ATOM 2087 C C . LEU B 1 114 ? -0.035 20.016 16.109 1 98.31 114 LEU B C 1
ATOM 2089 O O . LEU B 1 114 ? 1.079 19.906 15.594 1 98.31 114 LEU B O 1
ATOM 2093 N N . GLY B 1 115 ? -0.614 21.234 16.344 1 97.94 115 GLY B N 1
ATOM 2094 C CA . GLY B 1 115 ? 0.138 22.484 16.281 1 97.94 115 GLY B CA 1
ATOM 2095 C C . GLY B 1 115 ? 0.066 23.156 14.922 1 97.94 115 GLY B C 1
ATOM 2096 O O . GLY B 1 115 ? 0.94 23.938 14.57 1 97.94 115 GLY B O 1
ATOM 2097 N N . ASN B 1 116 ? -0.847 22.781 14.031 1 98.12 116 ASN B N 1
ATOM 2098 C CA . ASN B 1 116 ? -1.096 23.328 12.703 1 98.12 116 ASN B CA 1
ATOM 2099 C C . ASN B 1 116 ? 0.138 23.219 11.812 1 98.12 116 ASN B C 1
ATOM 2101 O O . ASN B 1 116 ? 0.57 24.219 11.219 1 98.12 116 ASN B O 1
ATOM 2105 N N . PRO B 1 117 ? 0.648 22.062 11.711 1 98.56 117 PRO B N 1
ATOM 2106 C CA . PRO B 1 117 ? 1.776 21.859 10.797 1 98.56 117 PRO B CA 1
ATOM 2107 C C . PRO B 1 117 ? 1.367 21.938 9.328 1 98.56 117 PRO B C 1
ATOM 2109 O O . PRO B 1 117 ? 0.174 21.953 9.016 1 98.56 117 PRO B O 1
ATOM 2112 N N . PRO B 1 118 ? 2.395 22.031 8.445 1 98.75 118 PRO B N 1
ATOM 2113 C CA . PRO B 1 118 ? 2.078 21.891 7.02 1 98.75 118 PRO B CA 1
ATOM 2114 C C . PRO B 1 118 ? 1.346 20.594 6.699 1 98.75 118 PRO B C 1
ATOM 2116 O O . PRO B 1 118 ? 1.673 19.547 7.258 1 98.75 118 PRO B O 1
ATOM 2119 N N . LEU B 1 119 ? 0.386 20.734 5.789 1 98.88 119 LEU B N 1
ATOM 2120 C CA . LEU B 1 119 ? -0.492 19.625 5.434 1 98.88 119 LEU B CA 1
ATOM 2121 C C . LEU B 1 119 ? -0.18 19.109 4.031 1 98.88 119 LEU B C 1
ATOM 2123 O O . LEU B 1 119 ? -0.186 19.891 3.068 1 98.88 119 LEU B O 1
ATOM 2127 N N . VAL B 1 120 ? 0.09 17.828 3.938 1 98.88 120 VAL B N 1
ATOM 2128 C CA . VAL B 1 120 ? 0.291 17.172 2.656 1 98.88 120 VAL B CA 1
ATOM 2129 C C . VAL B 1 120 ? -0.852 16.188 2.4 1 98.88 120 VAL B C 1
ATOM 2131 O O . VAL B 1 120 ? -1.231 15.422 3.291 1 98.88 120 VAL B O 1
ATOM 2134 N N . GLY B 1 121 ? -1.456 16.281 1.266 1 98.81 121 GLY B N 1
ATOM 2135 C CA . GLY B 1 121 ? -2.475 15.32 0.863 1 98.81 121 GLY B CA 1
ATOM 2136 C C . GLY B 1 121 ? -1.977 14.305 -0.153 1 98.81 121 GLY B C 1
ATOM 2137 O O . GLY B 1 121 ? -1.24 14.656 -1.076 1 98.81 121 GLY B O 1
ATOM 2138 N N . VAL B 1 122 ? -2.26 13.102 0.044 1 98.69 122 VAL B N 1
ATOM 2139 C CA . VAL B 1 122 ? -1.967 12.047 -0.921 1 98.69 122 VAL B CA 1
ATOM 2140 C C . VAL B 1 122 ? -3.25 11.297 -1.274 1 98.69 122 VAL B C 1
ATOM 2142 O O . VAL B 1 122 ? -3.926 10.766 -0.392 1 98.69 122 VAL B O 1
ATOM 2145 N N . CYS B 1 123 ? -3.617 11.273 -2.531 1 97.94 123 CYS B N 1
ATOM 2146 C CA . CYS B 1 123 ? -4.875 10.648 -2.928 1 97.94 123 CYS B CA 1
ATOM 2147 C C . CYS B 1 123 ? -4.816 10.172 -4.375 1 97.94 123 CYS B C 1
ATOM 2149 O O . CYS B 1 123 ? -3.787 10.312 -5.035 1 97.94 123 CYS B O 1
ATOM 2151 N N . PHE B 1 124 ? -5.848 9.516 -4.758 1 96.75 124 PHE B N 1
ATOM 2152 C CA . PHE B 1 124 ? -6.07 9.141 -6.148 1 96.75 124 PHE B CA 1
ATOM 2153 C C . PHE B 1 124 ? -7.305 9.836 -6.703 1 96.75 124 PHE B C 1
ATOM 2155 O O . PHE B 1 124 ? -8.234 10.156 -5.961 1 96.75 124 PHE B O 1
ATOM 2162 N N . MET B 1 125 ? -7.297 10.109 -7.988 1 96.19 125 MET B N 1
ATOM 2163 C CA . MET B 1 125 ? -8.469 10.555 -8.742 1 96.19 125 MET B CA 1
ATOM 2164 C C . MET B 1 125 ? -8.938 11.922 -8.266 1 96.19 125 MET B C 1
ATOM 2166 O O . MET B 1 125 ? -10.133 12.203 -8.242 1 96.19 125 MET B O 1
ATOM 2170 N N . ASN B 1 126 ? -8.016 12.742 -7.777 1 96.12 126 ASN B N 1
ATOM 2171 C CA . ASN B 1 126 ? -8.305 14.102 -7.336 1 96.12 126 ASN B CA 1
ATOM 2172 C C . ASN B 1 126 ? -9.344 14.117 -6.215 1 96.12 126 ASN B C 1
ATOM 2174 O O . ASN B 1 126 ? -10.211 14.992 -6.18 1 96.12 126 ASN B O 1
ATOM 2178 N N . MET B 1 127 ? -9.18 13.188 -5.352 1 96.31 127 MET B N 1
ATOM 2179 C CA . MET B 1 127 ? -10.242 12.93 -4.379 1 96.31 127 MET B CA 1
ATOM 2180 C C . MET B 1 127 ? -10.422 14.125 -3.447 1 96.31 127 MET B C 1
ATOM 2182 O O . MET B 1 127 ? -11.555 14.516 -3.152 1 96.31 127 MET B O 1
ATOM 2186 N N . PHE B 1 128 ? -9.43 14.758 -2.975 1 97.81 128 PHE B N 1
ATOM 2187 C CA . PHE B 1 128 ? -9.547 15.859 -2.029 1 97.81 128 PHE B CA 1
ATOM 2188 C C . PHE B 1 128 ? -10.273 17.031 -2.662 1 97.81 128 PHE B C 1
ATOM 2190 O O . PHE B 1 128 ? -11.094 17.688 -2.01 1 97.81 128 PHE B O 1
ATOM 2197 N N . GLU B 1 129 ? -9.922 17.297 -3.898 1 96.94 129 GLU B N 1
ATOM 2198 C CA . GLU B 1 129 ? -10.594 18.375 -4.605 1 96.94 129 GLU B CA 1
ATOM 2199 C C . GLU B 1 129 ? -12.055 18.031 -4.887 1 96.94 129 GLU B C 1
ATOM 2201 O O . GLU B 1 129 ? -12.953 18.844 -4.629 1 96.94 129 GLU B O 1
ATOM 2206 N N . ARG B 1 130 ? -12.289 16.859 -5.383 1 96 130 ARG B N 1
ATOM 2207 C CA . ARG B 1 130 ? -13.641 16.422 -5.727 1 96 130 ARG B CA 1
ATOM 2208 C C . ARG B 1 130 ? -14.547 16.422 -4.5 1 96 130 ARG B C 1
ATOM 2210 O O . ARG B 1 130 ? -15.742 16.703 -4.602 1 96 130 ARG B O 1
ATOM 2217 N N . ALA B 1 131 ? -13.984 16.094 -3.352 1 96.44 131 ALA B N 1
ATOM 2218 C CA . ALA B 1 131 ? -14.766 16 -2.123 1 96.44 131 ALA B CA 1
ATOM 2219 C C . ALA B 1 131 ? -14.867 17.359 -1.437 1 96.44 131 ALA B C 1
ATOM 2221 O O . ALA B 1 131 ? -15.492 17.484 -0.383 1 96.44 131 ALA B O 1
ATOM 2222 N N . GLY B 1 132 ? -14.172 18.359 -1.98 1 96.75 132 GLY B N 1
ATOM 2223 C CA . GLY B 1 132 ? -14.289 19.719 -1.471 1 96.75 132 GLY B CA 1
ATOM 2224 C C . GLY B 1 132 ? -13.344 20 -0.319 1 96.75 132 GLY B C 1
ATOM 2225 O O . GLY B 1 132 ? -13.477 21.031 0.359 1 96.75 132 GLY B O 1
ATOM 2226 N N . TRP B 1 133 ? -12.375 19.156 -0.076 1 98 133 TRP B N 1
ATOM 2227 C CA . TRP B 1 133 ? -11.469 19.328 1.056 1 98 133 TRP B CA 1
ATOM 2228 C C . TRP B 1 133 ? -10.484 20.469 0.794 1 98 133 TRP B C 1
ATOM 2230 O O . TRP B 1 133 ? -10.031 21.125 1.729 1 98 133 TRP B O 1
ATOM 2240 N N . THR B 1 134 ? -10.18 20.703 -0.475 1 98 134 THR B N 1
ATOM 2241 C CA . THR B 1 134 ? -9.219 21.75 -0.831 1 98 134 THR B CA 1
ATOM 2242 C C . THR B 1 134 ? -9.82 23.125 -0.628 1 98 134 THR B C 1
ATOM 2244 O O . THR B 1 134 ? -9.094 24.125 -0.582 1 98 134 THR B O 1
ATOM 2247 N N . ASP B 1 135 ? -11.094 23.234 -0.524 1 97.5 135 ASP B N 1
ATOM 2248 C CA . ASP B 1 135 ? -11.766 24.516 -0.24 1 97.5 135 ASP B CA 1
ATOM 2249 C C . ASP B 1 135 ? -11.727 24.828 1.253 1 97.5 135 ASP B C 1
ATOM 2251 O O . ASP B 1 135 ? -11.875 25.984 1.65 1 97.5 135 ASP B O 1
ATOM 2255 N N . GLU B 1 136 ? -11.539 23.812 2.006 1 97.44 136 GLU B N 1
ATOM 2256 C CA . GLU B 1 136 ? -11.703 23.938 3.449 1 97.44 136 GLU B CA 1
ATOM 2257 C C . GLU B 1 136 ? -10.359 23.891 4.168 1 97.44 136 GLU B C 1
ATOM 2259 O O .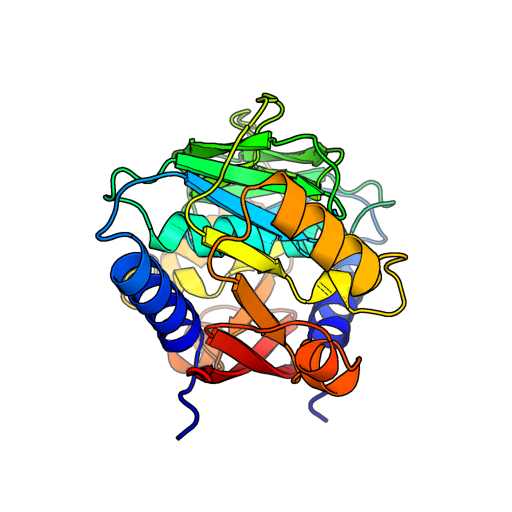 GLU B 1 136 ? -10.227 24.375 5.289 1 97.44 136 GLU B O 1
ATOM 2264 N N . LEU B 1 137 ? -9.43 23.219 3.611 1 98.31 137 LEU B N 1
ATOM 2265 C CA . LEU B 1 137 ? -8.117 23.031 4.219 1 98.31 137 LEU B CA 1
ATOM 2266 C C . LEU B 1 137 ? -7.02 23.609 3.338 1 98.31 137 LEU B C 1
ATOM 2268 O O . LEU B 1 137 ? -7.117 23.562 2.109 1 98.31 137 LEU B O 1
ATOM 2272 N N . ASP B 1 138 ? -6.035 24.094 3.924 1 97.88 138 ASP B N 1
ATOM 2273 C CA . ASP B 1 138 ? -4.891 24.656 3.215 1 97.88 138 ASP B CA 1
ATOM 2274 C C . ASP B 1 138 ? -3.783 23.609 3.043 1 97.88 138 ASP B C 1
ATOM 2276 O O . ASP B 1 138 ? -2.848 23.562 3.842 1 97.88 138 ASP B O 1
ATOM 2280 N N . PHE B 1 139 ? -3.816 22.906 2.01 1 98.56 139 PHE B N 1
ATOM 2281 C CA . PHE B 1 139 ? -2.779 21.922 1.699 1 98.56 139 PHE B CA 1
ATOM 2282 C C . PHE B 1 139 ? -1.523 22.609 1.183 1 98.56 139 PHE B C 1
ATOM 2284 O O . PHE B 1 139 ? -1.59 23.422 0.254 1 98.56 139 PHE B O 1
ATOM 2291 N N . HIS B 1 140 ? -0.452 22.266 1.753 1 98.5 140 HIS B N 1
ATOM 2292 C CA . HIS B 1 140 ? 0.822 22.719 1.201 1 98.5 140 HIS B CA 1
ATOM 2293 C C . HIS B 1 140 ? 1.09 22.078 -0.156 1 98.5 140 HIS B C 1
ATOM 2295 O O . HIS B 1 140 ? 1.517 22.75 -1.094 1 98.5 140 HIS B O 1
ATOM 2301 N N . THR B 1 141 ? 0.882 20.812 -0.219 1 98.31 141 THR B N 1
ATOM 2302 C CA . THR B 1 141 ? 1.089 20.016 -1.424 1 98.31 141 THR B CA 1
ATOM 2303 C C . THR B 1 141 ? 0.092 18.875 -1.487 1 98.31 141 THR B C 1
ATOM 2305 O O . THR B 1 141 ? -0.261 18.281 -0.458 1 98.31 141 THR B O 1
ATOM 2308 N N . ILE B 1 142 ? -0.39 18.562 -2.672 1 98.44 142 ILE B N 1
ATOM 2309 C CA . ILE B 1 142 ? -1.188 17.359 -2.902 1 98.44 142 ILE B CA 1
ATOM 2310 C C . ILE B 1 142 ? -0.514 16.484 -3.961 1 98.44 142 ILE B C 1
ATOM 2312 O O . ILE B 1 142 ? -0.2 16.969 -5.055 1 98.44 142 ILE B O 1
ATOM 2316 N N . ILE B 1 143 ? -0.227 15.328 -3.58 1 98.12 143 ILE B N 1
ATOM 2317 C CA . ILE B 1 143 ? 0.214 14.305 -4.527 1 98.12 143 ILE B CA 1
ATOM 2318 C C . ILE B 1 143 ? -0.977 13.461 -4.961 1 98.12 143 ILE B C 1
ATOM 2320 O O . ILE B 1 143 ? -1.588 12.766 -4.137 1 98.12 143 ILE B O 1
ATOM 2324 N N . ASP B 1 144 ? -1.31 13.492 -6.234 1 97.69 144 ASP B N 1
ATOM 2325 C CA . ASP B 1 144 ? -2.514 12.852 -6.75 1 97.69 144 ASP B CA 1
ATOM 2326 C C . ASP B 1 144 ? -2.174 11.859 -7.863 1 97.69 144 ASP B C 1
ATOM 2328 O O . ASP B 1 144 ? -1.407 12.18 -8.773 1 97.69 144 ASP B O 1
ATOM 2332 N N . GLY B 1 145 ? -2.699 10.695 -7.703 1 96.44 145 GLY B N 1
ATOM 2333 C CA . GLY B 1 145 ? -2.555 9.695 -8.758 1 96.44 145 GLY B CA 1
ATOM 2334 C C . GLY B 1 145 ? -3.836 9.469 -9.539 1 96.44 145 GLY B C 1
ATOM 2335 O O . GLY B 1 145 ? -4.926 9.445 -8.961 1 96.44 145 GLY B O 1
ATOM 2336 N N . TYR B 1 146 ? -3.682 9.367 -10.758 1 96.31 146 TYR B N 1
ATOM 2337 C CA . TYR B 1 146 ? -4.738 8.867 -11.633 1 96.31 146 TYR B CA 1
ATOM 2338 C C . TYR B 1 146 ? -4.473 7.426 -12.039 1 96.31 146 TYR B C 1
ATOM 2340 O O . TYR B 1 146 ? -3.43 7.113 -12.617 1 96.31 146 TYR B O 1
ATOM 2348 N N . LEU B 1 147 ? -5.477 6.602 -11.75 1 96.69 147 LEU B N 1
ATOM 2349 C CA . LEU B 1 147 ? -5.262 5.168 -11.906 1 96.69 147 LEU B CA 1
ATOM 2350 C C . LEU B 1 147 ? -6.266 4.566 -12.883 1 96.69 147 LEU B C 1
ATOM 2352 O O . LEU B 1 147 ? -7.473 4.785 -12.742 1 96.69 147 LEU B O 1
ATOM 2356 N N . GLU B 1 148 ? -5.773 3.908 -13.898 1 97.12 148 GLU B N 1
ATOM 2357 C CA . GLU B 1 148 ? -6.559 3.041 -14.766 1 97.12 148 GLU B CA 1
ATOM 2358 C C . GLU B 1 148 ? -6.16 1.579 -14.602 1 97.12 148 GLU B C 1
ATOM 2360 O O . GLU B 1 148 ? -4.973 1.267 -14.469 1 97.12 148 GLU B O 1
ATOM 2365 N N . VAL B 1 149 ? -7.203 0.729 -14.594 1 96.81 149 VAL B N 1
ATOM 2366 C CA . VAL B 1 149 ? -6.941 -0.665 -14.25 1 96.81 149 VAL B CA 1
ATOM 2367 C C . VAL B 1 149 ? -7.438 -1.573 -15.375 1 96.81 149 VAL B C 1
ATOM 2369 O O . VAL B 1 149 ? -8.516 -1.351 -15.93 1 96.81 149 VAL B O 1
ATOM 2372 N N . THR B 1 150 ? -6.645 -2.504 -15.727 1 96.94 150 THR B N 1
ATOM 2373 C CA . THR B 1 150 ? -7.023 -3.578 -16.641 1 96.94 150 THR B CA 1
ATOM 2374 C C . THR B 1 150 ? -6.82 -4.941 -15.984 1 96.94 150 THR B C 1
ATOM 2376 O O . THR B 1 150 ? -5.836 -5.152 -15.273 1 96.94 150 THR B O 1
ATOM 2379 N N . VAL B 1 151 ? -7.801 -5.797 -16.172 1 94.81 151 VAL B N 1
ATOM 2380 C CA . VAL B 1 151 ? -7.699 -7.195 -15.781 1 94.81 151 VAL B CA 1
ATOM 2381 C C . VAL B 1 151 ? -7.613 -8.078 -17.016 1 94.81 151 VAL B C 1
ATOM 2383 O O . VAL B 1 151 ? -8.5 -8.055 -17.875 1 94.81 151 VAL B O 1
ATOM 2386 N N . LYS B 1 152 ? -6.512 -8.828 -17.109 1 92 152 LYS B N 1
ATOM 2387 C CA . LYS B 1 152 ? -6.281 -9.617 -18.328 1 92 152 LYS B CA 1
ATOM 2388 C C . LYS B 1 152 ? -5.98 -11.07 -17.984 1 92 152 LYS B C 1
ATOM 2390 O O . LYS B 1 152 ? -5.469 -11.367 -16.906 1 92 152 LYS B O 1
#

=== Feature glossary ===
Legend for the data blocks above and below:

— What the protein is —

Sequence gives the chain of amino acids in standard one-letter code (A=alanine, C=cysteine, …, Y=tyrosine), read N→C. It is the only feature that is directly encoded by the gene; all structural features are derived from the folded form of this sequence.

The annotation block draws on four external resources. InterPro: which protein families and domains the sequence belongs to. GO: standardized terms for what the protein does, what process it participates in, and where in the cell it acts. CATH: which structural fold it has in the CATH hierarchy. Organism: the species of origin.

— Where its atoms are —

Atomic coordinates in PDBx/mmCIF format — the same representation the Protein Data Bank distributes. Each line of the _atom_site loop places one backbone atom in Cartesian space (units: ångströms, origin: arbitrary).

Six rendered views show the 3D structure from the faces of a cube — i.e. along ±x, ±y, ±z. Rendering representation is drawn randomly per protein from cartoon (secondary-structure ribbons), sticks (backbone bonds), or molecular surface; coloring is either N→C rainbow (blue at the N-terminus through red at the C-terminus) or one color per chain.

— Local backbone conformation —

DSSP 8-state secondary structure assigns each residue one of H (α-helix), G (3₁₀-helix), I (π-helix), E (extended β-strand), B 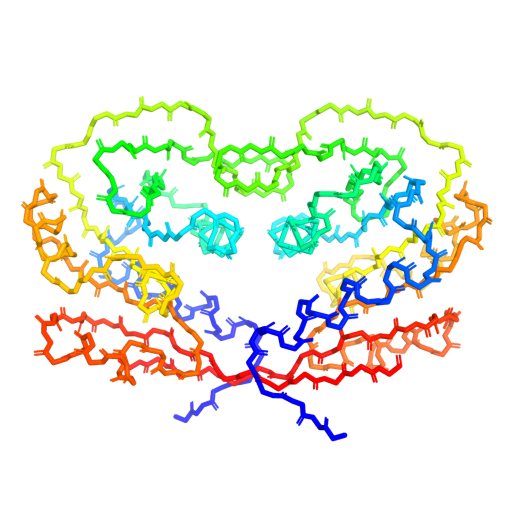(isolated β-bridge), T (hydrogen-bonded turn), S (bend), or '-' (coil). The assignment is computed from backbone hydrogen-bond geometry via the Kabsch–Sander algorithm.

P-SEA three-state annotation labels each residue as helix, strand, or coil based purely on the geometry of the Cα trace. It serves as a fallback when the full backbone (and thus DSSP) is unavailable.

φ (phi) and ψ (psi) are the two rotatable backbone dihedrals per residue: φ is the C(i-1)–N–Cα–C torsion, ψ is the N–Cα–C–N(i+1) torsion, both in degrees on (−180°, 180°]. α-helical residues cluster near (−60°, −45°); β-strand residues near (−120°, +130°). A Ramachandran plot is simply a scatter of (φ, ψ) for every residue.

— Global shape and packing —

Radius of gyration (Rg) is the root-mean-square distance of Cα atoms from their centroid — a single number for overall size and compactness. A globular domain of N residues has Rg ≈ 2.2·N^0.38 Å; an extended or disordered chain has a much larger Rg. The Cα contact count is the number of residue pairs whose Cα atoms are within 8 Å and are more than four positions apart in sequence — a standard proxy for tertiary packing density. The bounding box is the smallest axis-aligned box enclosing all Cα atoms.

Accessible surface area quantifies burial. A residue with SASA near zero is packed into the hydrophobic core; one with SASA >100 Å² sits on the surface. Computed here via the Shrake–Rupley numerical algorithm with a 1.4 Å probe.

The contact map is a binary N×N matrix image: pixel (i, j) is dark where Cα_i and Cα_j are within 8 Å and |i−j|>4. Because the |i−j|>4 filter removes local helical contacts, off-diagonal stripes parallel to the main diagonal indicate parallel β-sheets; stripes perpendicular to it indicate antiparallel β-sheets. The Ramachandran plot scatters every residue's (φ, ψ) pair against the sterically allowed regions. The PAE heatmap renders the predicted-aligned-error matrix.

— Structural neighborhood —

A 3Di character summarizes, for each residue, the relative orientation of the Cα frame of its nearest spatial neighbor. Because it encodes fold topology rather than chemistry, 3Di alignments detect remote structural similarity that sequence alignment misses.

Structural nearest neighbors (via Foldseek easy-search vs the PDB). Reported per hit: target PDB id, E-value, and alignment TM-score. A TM-score above ~0.5 is the conventional threshold for 'same fold'.

— Confidence and disorder —

For AlphaFold models, the B-factor field carries pLDDT — the model's own estimate of local accuracy on a 0–100 scale. Regions with pLDDT<50 should be treated as essentially unmodeled; they often correspond to intrinsically disordered segments.

B-factor (Debye–Waller factor) reflects atomic displacement in the crystal lattice. It is an experimental observable (units Å²), not a prediction; low values mean the atom is pinned down, high values mean it moves or is heterogeneous across the crystal.

Predicted Aligned Error (PAE) is an AlphaFold confidence matrix: entry (i, j) is the expected error in the position of residue j, in ångströms, when the prediction is superimposed on the true structure at residue i. Low PAE within a block of residues means that block is internally rigid and well-predicted; high PAE between two blocks means their relative placement is uncertain even if each block individually is confident.